Protein AF-A0A259S4S2-F1 (afdb_monomer)

Mean predicted aligned error: 5.63 Å

pLDDT: mean 93.11, std 8.07, range [45.88, 98.81]

Foldseek 3Di:
DDQDPQNVVVQVVCVVVVDQAEDEDPDPVSLVVCVVVPHHYDHLLVVQAQAEAEAQPLDAPCAEPSSQARHAEYEYQSFHPRVHPADLPPWDFDDDPNDGPQQWTRRPNGYTYGQSRGNRCVRVHPHDDVLVVVLVVQLVVLVVVCVVVDPDDPDDDDRDPVSNVVSVVVSCVVVVHDDDDDDPVNVVVPVDPDDPVPPPDPD

Sequence (203 aa):
VGYGPVGEGVSAHLRALGARVGVAETDPVRALRAAHDGYETGHLRALAPGALVISATGAPHTVDAETLRVARVVAVAGGVPSEVDVDVAGLLPLELAGAALPHLERAGEGALLVARGGCVNLAAAEGNPIEIMDLSFAVQLSAVAQLLGTPLPAGVHRFPEEADDAVARAALAARGEALEVRSDAQLRAQHDWRSPRYREGAA

Solvent-accessible surface area (backbone atoms only — not comparable to full-atom values): 11717 Å² total; per-residue (Å²): 56,33,55,48,78,62,20,48,52,53,49,53,51,42,41,74,74,70,47,88,54,68,43,25,55,87,53,68,67,41,37,51,48,43,42,73,77,69,33,50,66,51,60,53,86,77,63,26,61,69,23,79,42,47,38,25,64,52,42,58,59,67,40,40,60,69,49,38,52,42,16,46,31,38,38,20,67,40,53,37,79,53,29,40,58,66,82,56,86,81,56,53,57,39,70,57,98,89,40,74,36,88,40,35,27,56,51,77,94,33,13,37,27,29,30,76,42,32,27,33,49,62,61,66,49,87,48,76,58,65,83,62,46,54,55,54,50,46,52,51,51,52,50,52,52,45,61,74,74,44,94,70,76,93,76,90,76,82,79,56,66,70,60,51,52,50,48,53,52,51,54,34,52,77,71,74,50,82,80,88,75,82,48,73,68,55,58,67,59,69,76,55,90,68,61,78,89,70,63,82,81,88,122

Structure (mmCIF, N/CA/C/O backbone):
data_AF-A0A259S4S2-F1
#
_entry.id   AF-A0A259S4S2-F1
#
loop_
_atom_site.group_PDB
_atom_site.id
_atom_site.type_symbol
_atom_site.label_atom_id
_atom_site.label_alt_id
_atom_site.label_comp_id
_atom_site.label_asym_id
_atom_site.label_entity_id
_atom_site.label_seq_id
_atom_site.pdbx_PDB_ins_code
_atom_site.Cartn_x
_atom_site.Cartn_y
_atom_site.Cartn_z
_atom_site.occupancy
_atom_site.B_iso_or_equiv
_atom_site.auth_seq_id
_atom_site.auth_comp_id
_atom_site.auth_asym_id
_atom_site.auth_atom_id
_atom_site.pdbx_PDB_model_num
ATOM 1 N N . VAL A 1 1 ? 2.823 -6.105 -6.178 1.00 98.38 1 VAL A N 1
ATOM 2 C CA . VAL A 1 1 ? 3.255 -7.201 -5.278 1.00 98.38 1 VAL A CA 1
ATOM 3 C C . VAL A 1 1 ? 2.861 -6.810 -3.874 1.00 98.38 1 VAL A C 1
ATOM 5 O O . VAL A 1 1 ? 3.207 -5.709 -3.469 1.00 98.38 1 VAL A O 1
ATOM 8 N N . GLY A 1 2 ? 2.103 -7.654 -3.181 1.00 98.31 2 GLY A N 1
ATOM 9 C CA . GLY A 1 2 ? 1.440 -7.306 -1.926 1.00 98.31 2 GLY A CA 1
ATOM 10 C C . GLY A 1 2 ? 0.066 -6.666 -2.148 1.00 98.31 2 GLY A C 1
ATOM 11 O O . GLY A 1 2 ? -0.120 -5.863 -3.063 1.00 98.31 2 GLY A O 1
ATOM 12 N N . TYR A 1 3 ? -0.892 -7.044 -1.301 1.00 98.62 3 TYR A N 1
ATOM 13 C CA . TYR A 1 3 ? -2.285 -6.582 -1.338 1.00 98.62 3 TYR A CA 1
ATOM 14 C C . TYR A 1 3 ? -2.790 -6.231 0.071 1.00 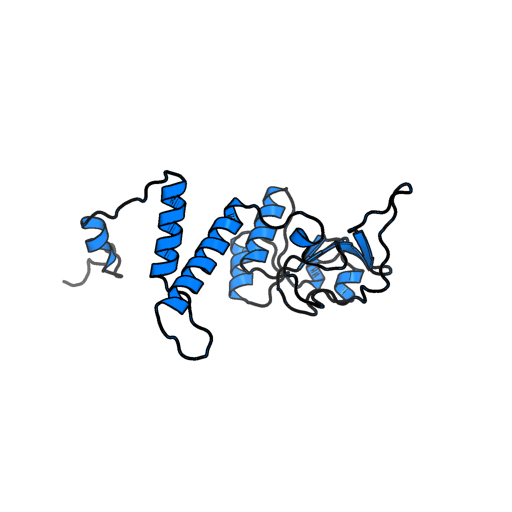98.62 3 TYR A C 1
ATOM 16 O O . TYR A 1 3 ? -3.871 -6.623 0.498 1.00 98.62 3 TYR A O 1
ATOM 24 N N . GLY A 1 4 ? -1.938 -5.539 0.836 1.00 97.94 4 GLY A N 1
ATOM 25 C CA . GLY A 1 4 ? -2.358 -4.788 2.023 1.00 97.94 4 GLY A CA 1
ATOM 26 C C . GLY A 1 4 ? -2.895 -3.398 1.644 1.00 97.94 4 GLY A C 1
ATOM 27 O O . GLY A 1 4 ? -3.043 -3.119 0.455 1.00 97.94 4 GLY A O 1
ATOM 28 N N . PRO A 1 5 ? -3.098 -2.480 2.608 1.00 96.88 5 PRO A N 1
ATOM 29 C CA . PRO A 1 5 ? -3.705 -1.167 2.346 1.00 96.88 5 PRO A CA 1
ATOM 30 C C . PRO A 1 5 ? -3.039 -0.360 1.216 1.00 96.88 5 PRO A C 1
ATOM 32 O O . PRO A 1 5 ? -3.728 0.225 0.383 1.00 96.88 5 PRO A O 1
ATOM 35 N N . VAL A 1 6 ? -1.700 -0.380 1.132 1.00 97.56 6 VAL A N 1
ATOM 36 C CA . VAL A 1 6 ? -0.954 0.270 0.035 1.00 97.56 6 VAL A CA 1
ATOM 37 C C . VAL A 1 6 ? -1.234 -0.418 -1.305 1.00 97.56 6 VAL A C 1
ATOM 39 O O . VAL A 1 6 ? -1.552 0.245 -2.288 1.00 97.56 6 VAL A O 1
ATOM 42 N N . GLY A 1 7 ? -1.155 -1.751 -1.347 1.00 98.25 7 GLY A N 1
ATOM 43 C CA . GLY A 1 7 ? -1.410 -2.540 -2.555 1.00 98.25 7 GLY A CA 1
ATOM 44 C C . GLY A 1 7 ? -2.850 -2.421 -3.064 1.00 98.25 7 GLY A C 1
ATOM 45 O O . GLY A 1 7 ? -3.056 -2.342 -4.274 1.00 98.25 7 GLY A O 1
ATOM 46 N N . GLU A 1 8 ? -3.830 -2.340 -2.161 1.00 98.38 8 GLU A N 1
ATOM 47 C CA . GLU A 1 8 ? -5.239 -2.070 -2.478 1.00 98.38 8 GLU A CA 1
ATOM 48 C C . GLU A 1 8 ? -5.393 -0.713 -3.180 1.00 98.38 8 GLU A C 1
ATOM 50 O O . GLU A 1 8 ? -5.964 -0.641 -4.271 1.00 98.38 8 GLU A O 1
ATOM 55 N N . GLY A 1 9 ? -4.815 0.349 -2.605 1.00 97.62 9 GLY A N 1
ATOM 56 C CA . GLY A 1 9 ? -4.851 1.695 -3.181 1.00 97.62 9 GLY A CA 1
ATOM 57 C C . GLY A 1 9 ? -4.161 1.779 -4.545 1.00 97.62 9 GLY A C 1
ATOM 58 O O . GLY A 1 9 ? -4.741 2.296 -5.502 1.00 97.62 9 GLY A O 1
ATOM 59 N N . VAL A 1 10 ? -2.958 1.207 -4.666 1.00 97.88 10 VAL A N 1
ATOM 60 C CA . VAL A 1 10 ? -2.207 1.147 -5.932 1.00 97.88 10 VAL A CA 1
ATOM 61 C C . VAL A 1 10 ? -3.007 0.408 -7.008 1.00 97.88 10 VAL A C 1
ATOM 63 O O . VAL A 1 10 ? -3.151 0.907 -8.124 1.00 97.88 10 VAL A O 1
ATOM 66 N N . SER A 1 11 ? -3.566 -0.757 -6.679 1.00 98.31 11 SER A N 1
ATOM 67 C CA . SER A 1 11 ? -4.322 -1.580 -7.632 1.00 98.31 11 SER A CA 1
ATOM 68 C C . SER A 1 11 ? -5.587 -0.872 -8.114 1.00 98.31 11 SER A C 1
ATOM 70 O O . SER A 1 11 ? -5.854 -0.829 -9.318 1.00 98.31 11 SER A O 1
ATOM 72 N N . ALA A 1 12 ? -6.334 -0.258 -7.192 1.00 98.31 12 ALA A N 1
ATOM 73 C CA . ALA A 1 12 ? -7.538 0.497 -7.519 1.00 98.31 12 ALA A CA 1
ATOM 74 C C . ALA A 1 12 ? -7.228 1.700 -8.420 1.00 98.31 12 ALA A C 1
ATOM 76 O O . ALA A 1 12 ? -7.927 1.918 -9.412 1.00 98.31 12 ALA A O 1
ATOM 77 N N . HIS A 1 13 ? -6.156 2.439 -8.120 1.00 97.19 13 HIS A N 1
ATOM 78 C CA . HIS A 1 13 ? -5.740 3.593 -8.909 1.00 97.19 13 HIS A CA 1
ATOM 79 C C . HIS A 1 13 ? -5.315 3.198 -10.330 1.00 97.19 13 HIS A C 1
ATOM 81 O O . HIS A 1 13 ? -5.801 3.771 -11.303 1.00 97.19 13 HIS A O 1
ATOM 87 N N . LEU A 1 14 ? -4.477 2.167 -10.481 1.00 97.75 14 LEU A N 1
ATOM 88 C CA . LEU A 1 14 ? -4.049 1.685 -11.800 1.00 97.75 14 LEU A CA 1
ATOM 89 C C . LEU A 1 14 ? -5.227 1.179 -12.635 1.00 97.75 14 LEU A C 1
ATOM 91 O O . LEU A 1 14 ? -5.304 1.471 -13.829 1.00 97.75 14 LEU A O 1
ATOM 95 N N . ARG A 1 15 ? -6.173 0.463 -12.016 1.00 98.06 15 ARG A N 1
ATOM 96 C CA . ARG A 1 15 ? -7.397 0.030 -12.699 1.00 98.06 15 ARG A CA 1
ATOM 97 C C . ARG A 1 15 ? -8.234 1.221 -13.164 1.00 98.06 15 ARG A C 1
ATOM 99 O O . ARG A 1 15 ? -8.743 1.189 -14.281 1.00 98.06 15 ARG A O 1
ATOM 106 N N . ALA A 1 16 ? -8.350 2.275 -12.354 1.00 98.19 16 ALA A N 1
ATOM 107 C CA . ALA A 1 16 ? -9.053 3.501 -12.736 1.00 98.19 16 ALA A CA 1
ATOM 108 C C . ALA A 1 16 ? -8.392 4.218 -13.930 1.00 98.19 16 ALA A C 1
ATOM 110 O O . ALA A 1 16 ? -9.090 4.824 -14.739 1.00 98.19 16 ALA A O 1
ATOM 111 N N . LEU A 1 17 ? -7.071 4.084 -14.091 1.00 97.69 17 LEU A N 1
ATOM 112 C CA . LEU A 1 17 ? -6.323 4.556 -15.264 1.00 97.69 17 LEU A CA 1
ATOM 113 C C . LEU A 1 17 ? -6.418 3.614 -16.484 1.00 97.69 17 LEU A C 1
ATOM 115 O O . LEU A 1 17 ? -5.779 3.862 -17.505 1.00 97.69 17 LEU A O 1
ATOM 119 N N . GLY A 1 18 ? -7.201 2.534 -16.402 1.00 97.44 18 GLY A N 1
ATOM 120 C CA . GLY A 1 18 ? -7.419 1.583 -17.496 1.00 97.44 18 GLY A CA 1
ATOM 121 C C . GLY A 1 18 ? -6.381 0.462 -17.593 1.00 97.44 18 GLY A C 1
ATOM 122 O O . GLY A 1 18 ? -6.373 -0.282 -18.576 1.00 97.44 18 GLY A O 1
ATOM 123 N N . ALA A 1 19 ? -5.507 0.305 -16.596 1.00 97.44 19 ALA A N 1
ATOM 124 C CA . ALA A 1 19 ? -4.563 -0.804 -16.571 1.00 97.44 19 ALA A CA 1
ATOM 125 C C . ALA A 1 19 ? -5.269 -2.138 -16.277 1.00 97.44 19 ALA A C 1
ATOM 127 O O . ALA A 1 19 ? -6.204 -2.216 -15.477 1.00 97.44 19 ALA A O 1
ATOM 128 N N . ARG A 1 20 ? -4.758 -3.222 -16.872 1.00 98.00 20 ARG A N 1
ATOM 129 C CA . ARG A 1 20 ? -5.032 -4.583 -16.393 1.00 98.00 20 ARG A CA 1
ATOM 130 C C . ARG A 1 20 ? -4.099 -4.862 -15.222 1.00 98.00 20 ARG A C 1
ATOM 132 O O . ARG A 1 20 ? -2.885 -4.761 -15.383 1.00 98.00 20 ARG A O 1
ATOM 139 N N . VAL A 1 21 ? -4.664 -5.178 -14.062 1.00 98.56 21 VAL A N 1
ATOM 140 C CA . VAL A 1 21 ? -3.911 -5.309 -12.811 1.00 98.56 21 VAL A CA 1
ATOM 141 C C . VAL A 1 21 ? -3.867 -6.769 -12.373 1.00 98.56 21 VAL A C 1
ATOM 143 O O . VAL A 1 21 ? -4.909 -7.412 -12.229 1.00 98.56 21 VAL A O 1
ATOM 146 N N . GLY A 1 22 ? -2.647 -7.259 -12.149 1.00 98.62 22 GLY A N 1
ATOM 147 C CA . GLY A 1 22 ? -2.375 -8.544 -11.518 1.00 98.62 22 GLY A CA 1
ATOM 148 C C . GLY A 1 22 ? -1.797 -8.368 -10.112 1.00 98.62 22 GLY A C 1
ATOM 149 O O . GLY A 1 22 ? -1.056 -7.419 -9.847 1.00 98.62 22 GLY A O 1
ATOM 150 N N . VAL A 1 23 ? -2.121 -9.291 -9.210 1.00 98.81 23 VAL A N 1
ATOM 151 C CA . VAL A 1 23 ? -1.714 -9.273 -7.803 1.00 98.81 23 VAL A CA 1
ATOM 152 C C . VAL A 1 23 ? -0.967 -10.559 -7.455 1.00 98.81 23 VAL A C 1
ATOM 154 O O . VAL A 1 23 ? -1.486 -11.665 -7.585 1.00 98.81 23 VAL A O 1
ATOM 157 N N . ALA A 1 24 ? 0.256 -10.395 -6.954 1.00 98.62 24 ALA A N 1
ATOM 158 C CA . ALA A 1 24 ? 1.009 -11.453 -6.294 1.00 98.62 24 ALA A CA 1
ATOM 159 C C . ALA A 1 24 ? 0.977 -11.217 -4.782 1.00 98.62 24 ALA A C 1
ATOM 161 O O . ALA A 1 24 ? 1.424 -10.157 -4.335 1.00 98.62 24 ALA A O 1
ATOM 162 N N . GLU A 1 25 ? 0.457 -12.187 -4.026 1.00 98.50 25 GLU A N 1
ATOM 163 C CA . GLU A 1 25 ? 0.388 -12.151 -2.563 1.00 98.50 25 GLU A CA 1
ATOM 164 C C . GLU A 1 25 ? 0.802 -13.488 -1.934 1.00 98.50 25 GLU A C 1
ATOM 166 O O . GLU A 1 25 ? 0.573 -14.553 -2.509 1.00 98.50 25 GLU A O 1
ATOM 171 N N . THR A 1 26 ? 1.391 -13.419 -0.744 1.00 97.31 26 THR A N 1
ATOM 172 C CA . THR A 1 26 ? 1.738 -14.550 0.120 1.00 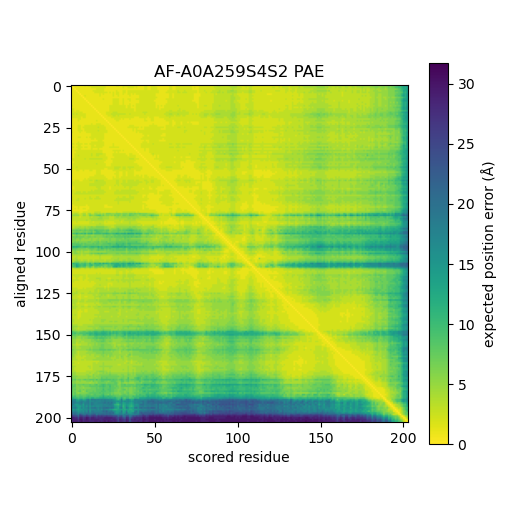97.31 26 THR A CA 1
ATOM 173 C C . THR A 1 26 ? 0.646 -14.843 1.148 1.00 97.31 26 THR A C 1
ATOM 175 O O . THR A 1 26 ? 0.457 -16.006 1.502 1.00 97.31 26 THR A O 1
ATOM 178 N N . ASP A 1 27 ? -0.097 -13.828 1.606 1.00 98.19 27 ASP A N 1
ATOM 179 C CA . ASP A 1 27 ? -1.236 -14.017 2.506 1.00 98.19 27 ASP A CA 1
ATOM 180 C C . ASP A 1 27 ? -2.464 -14.536 1.725 1.00 98.19 27 ASP A C 1
ATOM 182 O O . ASP A 1 27 ? -2.936 -13.872 0.792 1.00 98.19 27 ASP A O 1
ATOM 186 N N . PRO A 1 28 ? -3.024 -15.706 2.091 1.00 98.19 28 PRO A N 1
ATOM 187 C CA . PRO A 1 28 ? -4.120 -16.315 1.342 1.0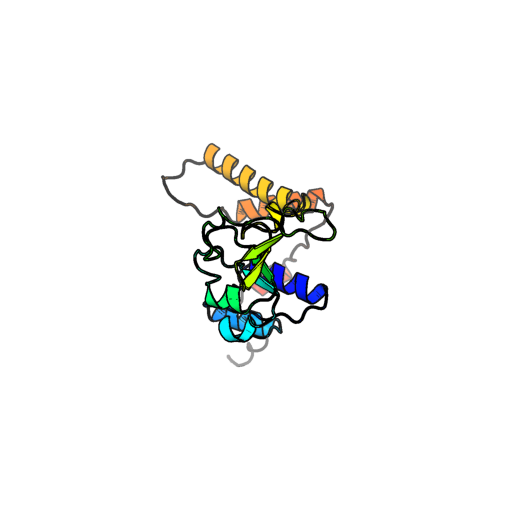0 98.19 28 PRO A CA 1
ATOM 188 C C . PRO A 1 28 ? -5.437 -15.534 1.443 1.00 98.19 28 PRO A C 1
ATOM 190 O O . PRO A 1 28 ? -6.226 -15.558 0.500 1.00 98.19 28 PRO A O 1
ATOM 193 N N . VAL A 1 29 ? -5.691 -14.827 2.548 1.00 98.50 29 VAL A N 1
ATOM 194 C CA . VAL A 1 29 ? -6.908 -14.021 2.728 1.00 98.50 29 VAL A CA 1
ATOM 195 C C . VAL A 1 29 ? -6.843 -12.789 1.835 1.00 98.50 29 VAL A C 1
ATOM 197 O O . VAL A 1 29 ? -7.813 -12.470 1.147 1.00 98.50 29 VAL A O 1
ATOM 200 N N . ARG A 1 30 ? -5.689 -12.120 1.789 1.00 98.56 30 ARG A N 1
ATOM 201 C CA . ARG A 1 30 ? -5.477 -10.953 0.923 1.00 98.56 30 ARG A CA 1
ATOM 202 C C . ARG A 1 30 ? -5.444 -11.334 -0.552 1.00 98.56 30 ARG A C 1
ATOM 204 O O . ARG A 1 30 ? -6.053 -10.635 -1.356 1.00 98.56 30 ARG A O 1
ATOM 211 N N . ALA A 1 31 ? -4.828 -12.463 -0.906 1.00 98.56 31 ALA A N 1
ATOM 212 C CA . ALA A 1 31 ? -4.894 -13.008 -2.261 1.00 98.56 31 ALA A CA 1
ATOM 213 C C . ALA A 1 31 ? -6.344 -13.293 -2.681 1.00 98.56 31 ALA A C 1
ATOM 215 O O . ALA A 1 31 ? -6.778 -12.858 -3.746 1.00 98.56 31 ALA A O 1
ATOM 216 N N . LEU A 1 32 ? -7.124 -13.965 -1.827 1.00 98.50 32 LEU A N 1
ATOM 217 C CA . LEU A 1 32 ? -8.532 -14.237 -2.107 1.00 98.50 32 LEU A CA 1
ATOM 218 C C . LEU A 1 32 ? -9.335 -12.941 -2.258 1.00 98.50 32 LEU A C 1
ATOM 220 O O . LEU A 1 32 ? -10.157 -12.840 -3.168 1.00 98.50 32 LEU A O 1
ATOM 224 N N . ARG A 1 33 ? -9.085 -11.942 -1.407 1.00 98.62 33 ARG A N 1
ATOM 225 C CA . ARG A 1 33 ? -9.720 -10.624 -1.505 1.00 98.62 33 ARG A CA 1
ATOM 226 C C . ARG A 1 33 ? -9.386 -9.929 -2.825 1.00 98.62 33 ARG A C 1
ATOM 228 O O . ARG A 1 33 ? -10.301 -9.457 -3.485 1.00 98.62 33 ARG A O 1
ATOM 235 N N . ALA A 1 34 ? -8.127 -9.953 -3.263 1.00 98.75 34 ALA A N 1
ATOM 236 C CA . ALA A 1 34 ? -7.727 -9.399 -4.557 1.00 98.75 34 ALA A CA 1
ATOM 237 C C . ALA A 1 34 ? -8.476 -10.050 -5.731 1.00 98.75 34 ALA A C 1
ATOM 239 O O . ALA A 1 34 ? -8.941 -9.355 -6.635 1.00 98.75 34 ALA A O 1
ATOM 240 N N . ALA A 1 35 ? -8.646 -11.375 -5.700 1.00 98.50 35 ALA A N 1
ATOM 241 C CA . ALA A 1 35 ? -9.434 -12.083 -6.707 1.00 98.50 35 ALA A CA 1
ATOM 242 C C . ALA A 1 35 ? -10.912 -11.646 -6.691 1.00 98.50 35 ALA A C 1
ATOM 244 O O . ALA A 1 35 ? -11.500 -11.436 -7.751 1.00 98.50 35 ALA A O 1
ATOM 245 N N . HIS A 1 36 ? -11.503 -11.452 -5.506 1.00 98.31 36 HIS A N 1
ATOM 246 C CA . HIS A 1 36 ? -12.881 -10.959 -5.367 1.00 98.31 36 HIS A CA 1
ATOM 247 C C . HIS A 1 36 ? -13.045 -9.504 -5.819 1.00 98.31 36 HIS A C 1
ATOM 249 O O . HIS A 1 36 ? -14.081 -9.156 -6.381 1.00 98.31 36 HIS A O 1
ATOM 255 N N . ASP A 1 37 ? -12.014 -8.678 -5.647 1.00 98.31 37 ASP A N 1
ATOM 256 C CA . ASP A 1 37 ? -11.981 -7.308 -6.165 1.00 98.31 37 ASP A CA 1
ATOM 257 C C . ASP A 1 37 ? -11.808 -7.264 -7.701 1.00 98.31 37 ASP A C 1
ATOM 259 O O . ASP A 1 37 ? -11.932 -6.196 -8.315 1.00 98.31 37 ASP A O 1
ATOM 263 N N . GLY A 1 38 ? -11.586 -8.424 -8.337 1.00 97.94 38 GLY A N 1
ATOM 264 C CA . GLY A 1 38 ? -11.572 -8.623 -9.787 1.00 97.94 38 GLY A CA 1
ATOM 265 C C . GLY A 1 38 ? -10.183 -8.598 -10.427 1.00 97.94 38 GLY A C 1
ATOM 266 O O . GLY A 1 38 ? -10.084 -8.363 -11.632 1.00 97.94 38 GLY A O 1
ATOM 267 N N . TYR A 1 39 ? -9.117 -8.793 -9.650 1.00 98.56 39 TYR A N 1
ATOM 268 C CA . TYR A 1 39 ? -7.743 -8.814 -10.156 1.00 98.56 39 TYR A CA 1
ATOM 269 C C . TYR A 1 39 ? -7.280 -10.227 -10.520 1.00 98.56 39 TYR A C 1
ATOM 271 O O . TYR A 1 39 ? -7.683 -11.211 -9.902 1.00 98.56 39 TYR A O 1
ATOM 279 N N . GLU A 1 40 ? -6.384 -10.332 -11.504 1.00 98.06 40 GLU A N 1
ATOM 280 C CA . GLU A 1 40 ? -5.701 -11.595 -11.792 1.00 98.06 40 GLU A CA 1
ATOM 281 C C . GLU A 1 40 ? -4.716 -11.905 -10.660 1.00 98.06 40 GLU A C 1
ATOM 283 O O . GLU A 1 40 ? -3.762 -11.162 -10.440 1.00 98.06 40 GLU A O 1
ATOM 288 N N . THR A 1 41 ? -4.924 -12.996 -9.928 1.00 98.50 41 THR A N 1
ATOM 289 C CA . THR A 1 41 ? -4.024 -13.395 -8.839 1.00 98.50 41 THR A CA 1
ATOM 290 C C . THR A 1 41 ? -3.080 -14.500 -9.279 1.00 98.50 41 THR A C 1
ATOM 292 O O . THR A 1 41 ? -3.520 -15.492 -9.862 1.00 98.50 41 THR A O 1
ATOM 295 N N . GLY A 1 42 ? -1.798 -14.391 -8.945 1.00 97.75 42 GLY A N 1
ATOM 296 C CA . GLY A 1 42 ? -0.827 -15.415 -9.311 1.00 97.75 42 GLY A CA 1
ATOM 297 C C . GLY A 1 42 ? 0.565 -15.168 -8.752 1.00 97.75 42 GLY A C 1
ATOM 298 O O . GLY A 1 42 ? 0.831 -14.185 -8.065 1.00 97.75 42 GLY A O 1
ATOM 299 N N . HIS A 1 43 ? 1.485 -16.082 -9.050 1.00 97.88 43 HIS A N 1
ATOM 300 C CA . HIS A 1 43 ? 2.881 -15.896 -8.674 1.00 97.88 43 HIS A CA 1
ATOM 301 C C . HIS A 1 43 ? 3.517 -14.747 -9.461 1.00 97.88 43 HIS A C 1
ATOM 303 O O . HIS A 1 43 ? 3.318 -14.639 -10.671 1.00 97.88 43 HIS A O 1
ATOM 309 N N . LEU A 1 44 ? 4.374 -13.964 -8.797 1.00 97.75 44 LEU A N 1
ATOM 310 C CA . LEU A 1 44 ? 5.068 -12.831 -9.415 1.00 97.75 44 LEU A CA 1
ATOM 311 C C . LEU A 1 44 ? 5.800 -13.217 -10.709 1.00 97.75 44 LEU A C 1
ATOM 313 O O . LEU A 1 44 ? 5.630 -12.540 -11.713 1.00 97.75 44 LEU A O 1
ATOM 317 N N . ARG A 1 45 ? 6.504 -14.356 -10.734 1.00 96.06 45 ARG A N 1
ATOM 318 C CA . ARG A 1 45 ? 7.195 -14.876 -11.934 1.00 96.06 45 ARG A CA 1
ATOM 319 C C . ARG A 1 45 ? 6.308 -15.010 -13.181 1.00 96.06 45 ARG A C 1
ATOM 321 O O . ARG A 1 45 ? 6.802 -14.898 -14.294 1.00 96.06 45 ARG A O 1
ATOM 328 N N . ALA A 1 46 ? 5.014 -15.278 -12.997 1.00 97.62 46 ALA A N 1
ATOM 329 C CA . ALA A 1 46 ? 4.062 -15.424 -14.095 1.00 97.62 46 ALA A CA 1
ATOM 330 C C . ALA A 1 46 ? 3.490 -14.069 -14.538 1.00 97.62 46 ALA A C 1
ATOM 332 O O . ALA A 1 46 ? 3.221 -13.878 -15.718 1.00 97.62 46 ALA A O 1
ATOM 333 N N . LEU A 1 47 ? 3.336 -13.132 -13.598 1.00 98.06 47 LEU A N 1
ATOM 334 C CA . LEU A 1 47 ? 2.738 -11.815 -13.831 1.00 98.06 47 LEU A CA 1
ATOM 335 C C . LEU A 1 47 ? 3.756 -10.748 -14.270 1.00 98.06 47 LEU A C 1
ATOM 337 O O . LEU A 1 47 ? 3.385 -9.769 -14.908 1.00 9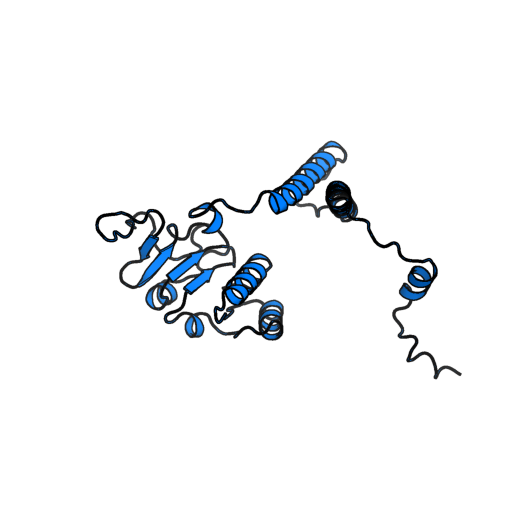8.06 47 LEU A O 1
ATOM 341 N N . ALA A 1 48 ? 5.030 -10.904 -13.905 1.00 98.00 48 ALA A N 1
ATOM 342 C CA . ALA A 1 48 ? 6.085 -9.918 -14.126 1.00 98.00 48 ALA A CA 1
ATOM 343 C C . ALA A 1 48 ? 6.530 -9.711 -15.590 1.00 98.00 48 ALA A C 1
ATOM 345 O O . ALA A 1 48 ? 6.884 -8.574 -15.914 1.00 98.00 48 ALA A O 1
ATOM 346 N N . PRO A 1 49 ? 6.564 -10.727 -16.480 1.00 97.94 49 PRO A N 1
ATOM 347 C CA . PRO A 1 49 ? 7.104 -10.557 -17.828 1.00 97.94 49 PRO A CA 1
ATOM 348 C C . PRO A 1 49 ? 6.443 -9.413 -18.611 1.00 97.94 49 PRO A C 1
ATOM 350 O O . PRO A 1 49 ? 5.245 -9.426 -18.880 1.00 97.94 49 PRO A O 1
ATOM 353 N N . GLY A 1 50 ? 7.236 -8.405 -18.984 1.00 97.00 50 GLY A N 1
ATOM 354 C CA . GLY A 1 50 ? 6.784 -7.221 -19.720 1.00 97.00 50 GLY A CA 1
ATOM 355 C C . GLY A 1 50 ? 5.921 -6.235 -18.920 1.00 97.00 50 GLY A C 1
ATOM 356 O O . GLY A 1 50 ? 5.481 -5.233 -19.485 1.00 97.00 50 GLY A O 1
ATOM 357 N N . ALA A 1 51 ? 5.690 -6.475 -17.629 1.00 98.06 51 ALA A N 1
ATOM 358 C CA . ALA A 1 51 ? 4.795 -5.672 -16.803 1.00 98.06 51 ALA A CA 1
ATOM 359 C C . ALA A 1 51 ? 5.473 -4.435 -16.187 1.00 98.06 51 ALA A C 1
ATOM 361 O O . ALA A 1 51 ? 6.700 -4.352 -16.069 1.00 98.06 51 ALA A O 1
ATOM 362 N N . LEU A 1 52 ? 4.639 -3.488 -15.747 1.00 98.38 52 LEU A N 1
ATOM 363 C CA . LEU A 1 52 ? 4.982 -2.544 -14.685 1.00 98.38 52 LEU A CA 1
ATOM 364 C C . LEU A 1 52 ? 4.799 -3.270 -13.349 1.00 98.38 52 LEU A C 1
ATOM 366 O O . LEU A 1 52 ? 3.673 -3.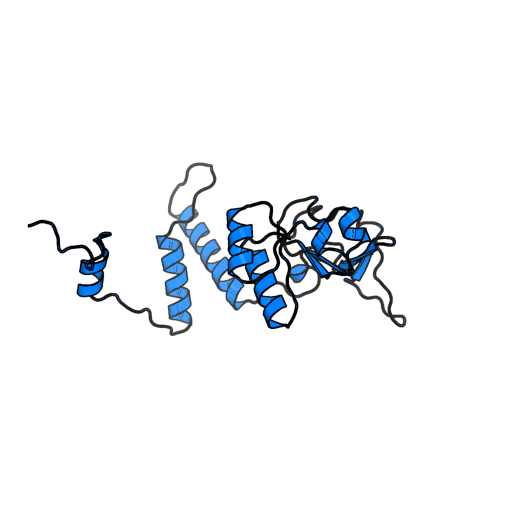559 -12.944 1.00 98.38 52 LEU A O 1
ATOM 370 N N . VAL A 1 53 ? 5.900 -3.572 -12.673 1.00 98.56 53 VAL A N 1
ATOM 371 C CA . VAL A 1 53 ? 5.890 -4.211 -11.358 1.00 98.56 53 VAL A CA 1
ATOM 372 C C . VAL A 1 53 ? 6.007 -3.130 -10.290 1.00 98.56 53 VAL A C 1
ATOM 374 O O . VAL A 1 53 ? 6.984 -2.389 -10.250 1.00 98.56 53 VAL A O 1
ATOM 377 N N . ILE A 1 54 ? 5.011 -3.053 -9.408 1.00 98.56 54 ILE A N 1
ATOM 378 C CA . ILE A 1 54 ? 5.040 -2.163 -8.243 1.00 98.56 54 ILE A CA 1
ATOM 379 C C . ILE A 1 54 ? 5.082 -3.013 -6.978 1.00 98.56 54 ILE A C 1
ATOM 381 O O . ILE A 1 54 ? 4.164 -3.805 -6.731 1.00 98.56 54 ILE A O 1
ATOM 385 N N . SER A 1 55 ? 6.143 -2.874 -6.185 1.00 98.44 55 SER A N 1
ATOM 386 C CA . SER A 1 55 ? 6.214 -3.484 -4.856 1.00 98.44 55 SER A CA 1
ATOM 387 C C . SER A 1 55 ? 5.446 -2.643 -3.845 1.00 98.44 55 SER A C 1
ATOM 389 O O . SER A 1 55 ? 5.648 -1.439 -3.769 1.00 98.44 55 SER A O 1
ATOM 391 N N . ALA A 1 56 ? 4.558 -3.263 -3.079 1.00 98.25 56 ALA A N 1
ATOM 392 C CA . ALA A 1 56 ? 3.756 -2.631 -2.034 1.00 98.25 56 ALA A CA 1
ATOM 393 C C . ALA A 1 56 ? 3.744 -3.501 -0.763 1.00 98.25 56 ALA A C 1
ATOM 395 O O . ALA A 1 56 ? 2.755 -3.534 -0.029 1.00 98.25 56 ALA A O 1
ATOM 396 N N . THR A 1 57 ? 4.817 -4.264 -0.543 1.00 97.38 5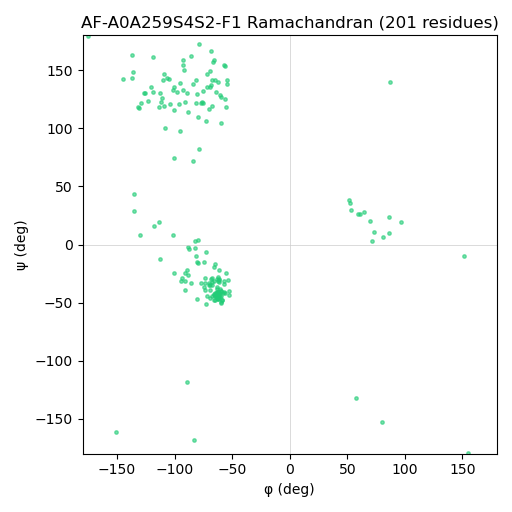7 THR A N 1
ATOM 397 C CA . THR A 1 57 ? 4.954 -5.196 0.584 1.00 97.38 57 THR A CA 1
ATOM 398 C C . THR A 1 57 ? 5.600 -4.532 1.792 1.00 97.38 57 THR A C 1
ATOM 400 O O . THR A 1 57 ? 5.288 -4.915 2.917 1.00 97.38 57 THR A O 1
ATOM 403 N N . GLY A 1 58 ? 6.500 -3.563 1.570 1.00 95.62 58 GLY A N 1
ATOM 404 C CA . GLY A 1 58 ? 7.349 -3.025 2.632 1.00 95.62 58 GLY A CA 1
ATOM 405 C C . GLY A 1 58 ? 8.308 -4.080 3.193 1.00 95.62 58 GLY A C 1
ATOM 406 O O . GLY A 1 58 ? 8.667 -4.021 4.366 1.00 95.62 58 GLY A O 1
ATOM 407 N N . ALA A 1 59 ? 8.689 -5.068 2.378 1.00 96.12 59 ALA A N 1
ATOM 408 C CA . ALA A 1 59 ? 9.604 -6.137 2.759 1.00 96.12 59 ALA A CA 1
ATOM 409 C C . ALA A 1 59 ? 10.854 -6.138 1.858 1.00 96.12 59 ALA A C 1
ATOM 411 O O . ALA A 1 59 ? 10.711 -6.051 0.634 1.00 96.12 59 ALA A O 1
ATOM 412 N N . PRO A 1 60 ? 12.068 -6.283 2.422 1.00 95.75 60 PRO A N 1
ATOM 413 C CA . PRO A 1 60 ? 13.276 -6.493 1.630 1.00 95.75 60 PRO A CA 1
ATOM 414 C C . PRO A 1 60 ? 13.150 -7.713 0.711 1.00 95.75 60 PRO A C 1
ATOM 416 O O . PRO A 1 60 ? 12.424 -8.656 1.029 1.00 95.75 60 PRO A O 1
ATOM 419 N N . HIS A 1 61 ? 13.885 -7.714 -0.398 1.00 95.50 61 HIS A N 1
ATOM 420 C CA . HIS A 1 61 ? 13.975 -8.825 -1.348 1.00 95.50 61 HIS A CA 1
ATOM 421 C C . HIS A 1 61 ? 12.636 -9.196 -2.006 1.00 95.50 61 HIS A C 1
ATOM 423 O O . HIS A 1 61 ? 12.417 -10.337 -2.407 1.00 95.50 61 HIS A O 1
ATOM 429 N N . THR A 1 62 ? 11.707 -8.238 -2.110 1.00 97.06 62 THR A N 1
ATOM 430 C CA . THR A 1 62 ? 10.408 -8.483 -2.757 1.00 97.06 62 THR A CA 1
ATOM 431 C C . THR A 1 62 ? 10.545 -8.571 -4.273 1.00 97.06 62 THR A C 1
ATOM 433 O O . THR A 1 62 ? 9.872 -9.384 -4.910 1.00 97.06 62 THR A O 1
ATOM 436 N N . VAL A 1 63 ? 11.390 -7.723 -4.863 1.00 96.88 63 VAL A N 1
ATOM 437 C CA . VAL A 1 63 ? 11.696 -7.748 -6.296 1.00 96.88 63 VAL A CA 1
ATOM 438 C C . VAL A 1 63 ? 13.112 -8.270 -6.481 1.00 96.88 63 VAL A C 1
ATOM 440 O O . VAL A 1 63 ? 14.083 -7.531 -6.327 1.00 96.88 63 VAL A O 1
ATOM 443 N N . ASP A 1 64 ? 13.206 -9.548 -6.826 1.00 95.50 64 ASP A N 1
ATOM 444 C CA . ASP A 1 64 ? 14.470 -10.235 -7.063 1.00 95.50 64 ASP A CA 1
ATOM 445 C C . ASP A 1 64 ? 15.075 -9.931 -8.450 1.00 95.50 64 ASP A C 1
ATOM 447 O O . ASP A 1 64 ? 14.465 -9.306 -9.329 1.00 95.50 64 ASP A O 1
ATOM 451 N N . ALA A 1 65 ? 16.303 -10.407 -8.666 1.00 93.50 65 ALA A N 1
ATOM 452 C CA . ALA A 1 65 ? 17.035 -10.228 -9.919 1.00 93.50 65 ALA A CA 1
ATOM 453 C C . ALA A 1 65 ? 16.343 -10.873 -11.139 1.00 93.50 65 ALA A C 1
ATOM 455 O O . ALA A 1 65 ? 16.480 -10.380 -12.263 1.00 93.50 65 ALA A O 1
ATOM 456 N N . GLU A 1 66 ? 15.598 -11.966 -10.946 1.00 93.75 66 GLU A N 1
ATOM 457 C CA . GLU A 1 66 ? 14.841 -12.611 -12.024 1.00 93.75 66 GLU A CA 1
ATOM 458 C C . GLU A 1 66 ? 13.673 -11.723 -12.465 1.00 93.75 66 GLU A C 1
ATOM 460 O O . GLU A 1 66 ? 13.512 -11.450 -13.658 1.00 93.75 66 GLU A O 1
ATOM 465 N N . THR A 1 67 ? 12.922 -11.183 -11.505 1.00 96.88 67 THR A N 1
ATOM 466 C CA . THR A 1 67 ? 11.845 -10.220 -11.749 1.00 96.88 67 THR A CA 1
ATOM 467 C C . THR A 1 67 ? 12.386 -8.970 -12.436 1.00 96.88 67 THR A C 1
ATOM 469 O O . THR A 1 67 ? 11.817 -8.532 -13.438 1.00 96.88 67 THR A O 1
ATOM 472 N N . LEU A 1 68 ? 13.523 -8.436 -11.972 1.00 95.94 68 LEU A N 1
ATOM 473 C CA . LEU A 1 68 ? 14.209 -7.311 -12.616 1.00 95.94 68 LEU A CA 1
ATOM 474 C C . LEU A 1 68 ? 14.570 -7.599 -14.076 1.00 95.94 68 LEU A C 1
ATOM 476 O O . LEU A 1 68 ? 14.551 -6.682 -14.888 1.00 95.94 68 LEU A O 1
ATOM 480 N N . ARG A 1 69 ? 14.902 -8.839 -14.445 1.00 95.50 69 ARG A N 1
ATOM 481 C CA . ARG A 1 69 ? 15.236 -9.187 -15.835 1.00 95.50 69 ARG A CA 1
ATOM 482 C C . ARG A 1 69 ? 14.029 -9.225 -16.765 1.00 95.50 69 ARG A C 1
ATOM 484 O O . ARG A 1 69 ? 14.194 -8.958 -17.953 1.00 95.50 69 ARG A O 1
ATOM 491 N N . VAL A 1 70 ? 12.860 -9.622 -16.266 1.00 96.38 70 VAL A N 1
ATOM 492 C CA . VAL A 1 70 ? 11.675 -9.872 -17.107 1.00 96.38 70 VAL A CA 1
ATOM 493 C C . VAL A 1 70 ? 10.670 -8.724 -17.087 1.00 96.38 70 VAL A C 1
ATOM 495 O O . VAL A 1 70 ? 9.911 -8.569 -18.045 1.00 96.38 70 VAL A O 1
ATOM 498 N N . ALA A 1 71 ? 10.656 -7.911 -16.029 1.00 98.06 71 ALA A N 1
ATOM 499 C CA . ALA A 1 71 ? 9.787 -6.748 -15.921 1.00 98.06 71 ALA A CA 1
ATOM 500 C C . ALA A 1 71 ? 10.198 -5.640 -16.899 1.00 98.06 71 ALA A C 1
ATOM 502 O O . ALA A 1 71 ? 11.372 -5.448 -17.220 1.00 98.06 71 ALA A O 1
ATOM 503 N N . ARG A 1 72 ? 9.219 -4.855 -17.359 1.00 97.62 72 ARG A N 1
ATOM 504 C CA . ARG A 1 72 ? 9.488 -3.685 -18.204 1.00 97.62 72 ARG A CA 1
ATOM 505 C C . ARG A 1 72 ? 9.914 -2.487 -17.362 1.00 97.62 72 ARG A C 1
ATOM 507 O O . ARG A 1 72 ? 10.895 -1.817 -17.693 1.00 97.62 72 ARG A O 1
ATOM 514 N N . VAL A 1 73 ? 9.169 -2.228 -16.291 1.00 98.12 73 VAL A N 1
ATOM 515 C CA . VAL A 1 73 ? 9.408 -1.144 -15.331 1.00 98.12 73 VAL A CA 1
ATOM 516 C C . VAL A 1 73 ? 9.206 -1.690 -13.922 1.00 98.12 73 VAL A C 1
ATOM 518 O O . VAL A 1 73 ? 8.308 -2.502 -13.705 1.00 98.12 73 VAL A O 1
ATOM 521 N N . VAL A 1 74 ? 10.017 -1.233 -12.975 1.00 98.12 74 VAL A N 1
ATOM 522 C CA . VAL A 1 74 ? 9.919 -1.558 -11.552 1.00 98.12 74 VAL A CA 1
ATOM 523 C C . VAL A 1 74 ? 9.856 -0.266 -10.746 1.00 98.12 74 VAL A C 1
ATOM 525 O O . VAL A 1 74 ? 10.679 0.629 -10.928 1.00 98.12 74 VAL A O 1
ATOM 528 N N . ALA A 1 75 ? 8.886 -0.183 -9.842 1.00 98.00 75 ALA A N 1
ATOM 529 C CA . ALA A 1 75 ? 8.759 0.890 -8.862 1.00 98.00 75 ALA A CA 1
ATOM 530 C C . ALA A 1 75 ? 8.386 0.320 -7.485 1.00 98.00 75 ALA A C 1
ATOM 532 O O . ALA A 1 75 ? 7.924 -0.818 -7.366 1.00 98.00 75 ALA A O 1
ATOM 533 N N . VAL A 1 76 ? 8.580 1.112 -6.434 1.00 98.06 76 VAL A N 1
ATOM 534 C CA . VAL A 1 76 ? 8.348 0.695 -5.046 1.00 98.06 76 VAL A CA 1
ATOM 535 C C . VAL A 1 76 ? 7.420 1.682 -4.359 1.00 98.06 76 VAL A C 1
ATOM 537 O O . VAL A 1 76 ? 7.657 2.877 -4.399 1.00 98.06 76 VAL A O 1
ATOM 540 N N . ALA A 1 77 ? 6.379 1.184 -3.708 1.00 97.50 77 ALA A N 1
ATOM 541 C CA . ALA A 1 77 ? 5.465 1.933 -2.852 1.00 97.50 77 ALA A CA 1
ATOM 542 C C . ALA A 1 77 ? 5.572 1.524 -1.368 1.00 97.50 77 ALA A C 1
ATOM 544 O O . ALA A 1 77 ? 5.015 2.212 -0.520 1.00 97.50 77 ALA A O 1
ATOM 545 N N . GLY A 1 78 ? 6.256 0.414 -1.045 1.00 90.25 78 GLY A N 1
ATOM 546 C CA . GLY A 1 78 ? 6.506 -0.021 0.337 1.00 90.25 78 GLY A CA 1
ATOM 547 C C . GLY A 1 78 ? 7.545 0.853 1.043 1.00 90.25 78 GLY A C 1
ATOM 548 O O . GLY A 1 78 ? 7.284 1.391 2.117 1.00 90.25 78 GLY A O 1
ATOM 549 N N . GLY A 1 79 ? 8.695 1.055 0.400 1.00 86.31 79 GLY A N 1
ATOM 550 C CA . GLY A 1 79 ? 9.678 2.067 0.781 1.00 86.31 79 GLY A CA 1
ATOM 551 C C . GLY A 1 79 ? 10.676 1.621 1.846 1.00 86.31 79 GLY A C 1
ATOM 552 O O . GLY A 1 79 ? 11.231 2.475 2.538 1.00 86.31 79 GLY A O 1
ATOM 553 N N . VAL A 1 80 ? 10.916 0.314 1.992 1.00 92.44 80 VAL A N 1
ATOM 554 C CA . VAL A 1 80 ? 11.946 -0.199 2.910 1.00 92.44 80 VAL A CA 1
ATOM 555 C C . VAL A 1 80 ? 13.291 -0.407 2.205 1.00 92.44 80 VAL A C 1
ATOM 557 O O . VAL A 1 80 ? 13.325 -0.636 0.992 1.00 92.44 80 VAL A O 1
ATOM 560 N N . PRO A 1 81 ? 14.420 -0.359 2.939 1.00 91.12 81 PRO A N 1
ATOM 561 C CA . PRO A 1 81 ? 15.721 -0.691 2.372 1.00 91.12 81 PRO A CA 1
ATOM 562 C C . PRO A 1 81 ? 15.724 -2.077 1.719 1.00 91.12 81 PRO A C 1
ATOM 564 O O . PRO A 1 81 ? 15.180 -3.032 2.274 1.00 91.12 81 PRO A O 1
ATOM 567 N N . SER A 1 82 ? 16.367 -2.179 0.555 1.00 92.88 82 SER A N 1
ATOM 568 C CA . SER A 1 82 ? 16.527 -3.429 -0.198 1.00 92.88 82 SER A CA 1
ATOM 569 C C . SER A 1 82 ? 15.219 -4.114 -0.607 1.00 92.88 82 SER A C 1
ATOM 571 O O . SER A 1 82 ? 15.205 -5.321 -0.800 1.00 92.88 82 SER A O 1
ATOM 573 N N . GLU A 1 83 ? 14.108 -3.386 -0.771 1.00 96.25 83 GLU A N 1
ATOM 574 C CA . GLU A 1 83 ? 12.868 -3.955 -1.336 1.00 96.25 83 GLU A CA 1
ATOM 575 C C . GLU A 1 83 ? 13.056 -4.461 -2.785 1.00 96.25 83 GLU A C 1
ATOM 577 O O . GLU A 1 83 ? 12.333 -5.354 -3.235 1.00 96.25 83 GLU A O 1
ATOM 582 N N . VAL A 1 84 ? 14.076 -3.940 -3.480 1.00 95.56 84 VAL A N 1
ATOM 583 C CA . VAL A 1 84 ? 14.553 -4.382 -4.797 1.00 95.56 84 VAL A CA 1
ATOM 584 C C . VAL A 1 84 ? 16.002 -4.864 -4.688 1.00 95.56 84 VAL A C 1
ATOM 586 O O . VAL A 1 84 ? 16.857 -4.142 -4.172 1.00 95.56 84 VAL A O 1
ATOM 589 N N . ASP A 1 85 ? 16.291 -6.042 -5.240 1.00 93.25 85 ASP A N 1
ATOM 590 C CA . ASP A 1 85 ? 17.608 -6.686 -5.187 1.00 93.25 85 ASP A CA 1
ATOM 591 C C . ASP A 1 85 ? 18.545 -6.179 -6.281 1.00 93.25 85 ASP A C 1
ATOM 593 O O . ASP A 1 85 ? 18.856 -6.867 -7.256 1.00 93.25 85 ASP A O 1
ATOM 597 N N . VAL A 1 86 ? 19.002 -4.940 -6.120 1.00 90.69 86 VAL A N 1
ATOM 598 C CA . VAL A 1 86 ? 19.970 -4.312 -7.020 1.00 90.69 86 VAL A CA 1
ATOM 599 C C . VAL A 1 86 ? 20.913 -3.398 -6.247 1.00 90.69 86 VAL A C 1
ATOM 601 O O . VAL A 1 86 ? 20.504 -2.697 -5.323 1.00 90.69 86 VAL A O 1
ATOM 604 N N . ASP A 1 87 ? 22.186 -3.380 -6.643 1.00 89.94 87 ASP A N 1
ATOM 605 C CA . ASP A 1 87 ? 23.111 -2.352 -6.174 1.00 89.94 87 ASP A CA 1
ATOM 606 C C . ASP A 1 87 ? 22.775 -1.016 -6.848 1.00 89.94 87 ASP A C 1
ATOM 608 O O . ASP A 1 87 ? 23.026 -0.799 -8.035 1.00 89.94 87 ASP A O 1
ATOM 612 N N . VAL A 1 88 ? 22.181 -0.119 -6.068 1.00 88.06 88 VAL A N 1
ATOM 613 C CA . VAL A 1 88 ? 21.727 1.197 -6.524 1.00 88.06 88 VAL A CA 1
ATOM 614 C C . VAL A 1 88 ? 22.842 2.241 -6.596 1.00 88.06 88 VAL A C 1
ATOM 616 O O . VAL A 1 88 ? 22.640 3.298 -7.203 1.00 88.06 88 VAL A O 1
ATOM 619 N N . ALA A 1 89 ? 24.006 1.993 -5.983 1.00 86.62 89 ALA A N 1
ATOM 620 C CA . ALA A 1 89 ? 25.085 2.978 -5.898 1.00 86.62 89 ALA A CA 1
ATOM 621 C C . ALA A 1 89 ? 25.707 3.262 -7.274 1.00 86.62 89 ALA A C 1
ATOM 623 O O . ALA A 1 89 ? 26.056 4.403 -7.572 1.00 86.62 89 ALA A O 1
ATOM 624 N N . GLY A 1 90 ? 25.782 2.239 -8.129 1.00 84.69 90 GLY A N 1
ATOM 625 C CA . GLY A 1 90 ? 26.322 2.336 -9.486 1.00 84.69 90 GLY A CA 1
ATOM 626 C C . GLY A 1 90 ? 25.315 2.753 -10.560 1.00 84.69 90 GLY A C 1
ATOM 627 O O . GLY A 1 90 ? 25.700 2.904 -11.718 1.00 84.69 90 GLY A O 1
ATOM 628 N N . LEU A 1 91 ? 24.033 2.922 -10.219 1.00 90.81 91 LEU A N 1
ATOM 629 C CA . LEU A 1 91 ? 23.012 3.247 -11.213 1.00 90.81 91 LEU A CA 1
ATOM 630 C C . LEU A 1 91 ? 23.104 4.713 -11.648 1.00 90.81 91 LEU A C 1
ATOM 632 O O . LEU A 1 91 ? 23.166 5.635 -10.825 1.00 90.81 91 LEU A O 1
ATOM 636 N N . LEU A 1 92 ? 23.077 4.913 -12.966 1.00 89.81 92 LEU A N 1
ATOM 637 C CA . LEU A 1 92 ? 23.044 6.225 -13.599 1.00 89.81 92 LEU A CA 1
ATOM 638 C C . LEU A 1 92 ? 21.638 6.518 -14.145 1.00 89.81 92 LEU A C 1
ATOM 640 O O . LEU A 1 92 ? 20.989 5.600 -14.665 1.00 89.81 92 LEU A O 1
ATOM 644 N N . PRO A 1 93 ? 21.174 7.779 -14.051 1.00 93.25 93 PRO A N 1
ATOM 645 C CA . PRO A 1 93 ? 19.950 8.219 -14.706 1.00 93.25 93 PRO A CA 1
ATOM 646 C C . PRO A 1 93 ? 19.972 7.929 -16.208 1.00 93.25 93 PRO A C 1
ATOM 648 O O . PRO A 1 93 ? 20.996 8.086 -16.874 1.00 93.25 93 PRO A O 1
ATOM 651 N N . LEU A 1 94 ? 18.826 7.527 -16.747 1.00 93.62 94 LEU A N 1
ATOM 652 C CA . LEU A 1 94 ? 18.621 7.347 -18.174 1.00 93.62 94 LEU A CA 1
ATOM 653 C C . LEU A 1 94 ? 18.647 8.713 -18.863 1.00 93.62 94 LEU A C 1
ATOM 655 O O . LEU A 1 94 ? 18.009 9.657 -18.401 1.00 93.62 94 LEU A O 1
ATOM 659 N N . GLU A 1 95 ? 19.322 8.803 -20.004 1.00 93.38 95 GLU A N 1
ATOM 660 C CA . GLU A 1 95 ? 19.296 9.997 -20.844 1.00 93.38 95 GLU A CA 1
ATOM 661 C C . GLU A 1 95 ? 18.358 9.807 -22.037 1.00 93.38 95 GLU A C 1
ATOM 663 O O . GLU A 1 95 ? 18.405 8.793 -22.738 1.00 93.38 95 GLU A O 1
ATOM 668 N N . LEU A 1 96 ? 17.512 10.805 -22.291 1.00 91.75 96 LEU A N 1
ATOM 669 C CA . LEU A 1 96 ? 16.621 10.852 -23.443 1.00 91.75 96 LEU A CA 1
ATOM 670 C C . LEU A 1 96 ? 16.779 12.196 -24.155 1.00 91.75 96 LEU A C 1
ATOM 672 O O . LEU A 1 96 ? 16.577 13.250 -23.560 1.00 91.75 96 LEU A O 1
ATOM 676 N N . ALA A 1 97 ? 17.149 12.156 -25.439 1.00 92.19 97 ALA A N 1
ATOM 677 C CA . ALA A 1 97 ? 17.369 13.347 -26.269 1.00 92.19 97 ALA A CA 1
ATOM 678 C C . ALA A 1 97 ? 18.332 14.387 -25.646 1.00 92.19 97 ALA A C 1
ATOM 680 O O . ALA A 1 97 ? 18.149 15.590 -25.812 1.00 92.19 97 ALA A O 1
ATOM 681 N N . GLY A 1 98 ? 19.361 13.921 -24.929 1.00 90.44 98 GLY A N 1
ATOM 682 C CA . GLY A 1 98 ? 20.354 14.780 -24.274 1.00 90.44 98 GLY A CA 1
ATOM 683 C C . GLY A 1 98 ? 19.917 15.360 -22.925 1.00 90.44 98 GLY A C 1
ATOM 684 O O . GLY A 1 98 ? 20.639 16.181 -22.367 1.00 90.44 98 GLY A O 1
ATOM 685 N N . ALA A 1 99 ? 18.764 14.944 -22.391 1.00 92.06 99 ALA A N 1
ATOM 686 C CA . ALA A 1 99 ? 18.310 15.300 -21.052 1.00 92.06 99 ALA A CA 1
ATOM 687 C C . ALA A 1 99 ? 18.295 14.068 -20.137 1.00 92.06 99 ALA A C 1
ATOM 689 O O . ALA A 1 99 ? 17.734 13.027 -20.488 1.00 92.06 99 ALA A O 1
ATOM 690 N N . ALA A 1 100 ? 18.888 14.196 -18.949 1.00 92.00 100 ALA A N 1
ATOM 691 C CA . ALA A 1 100 ? 18.821 13.167 -17.920 1.00 92.00 100 ALA A CA 1
ATOM 692 C C . ALA A 1 100 ? 17.414 13.104 -17.304 1.00 92.00 100 ALA A C 1
ATOM 694 O O . ALA A 1 100 ? 16.824 14.132 -16.970 1.00 92.0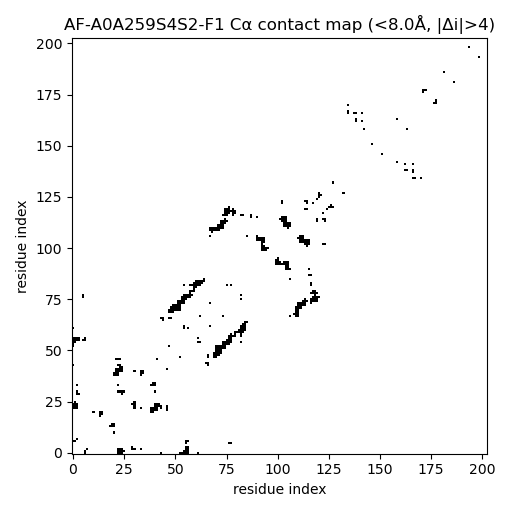0 100 ALA A O 1
ATOM 695 N N . LEU A 1 101 ? 16.897 11.890 -17.122 1.00 94.69 101 LEU A N 1
ATOM 696 C CA . LEU A 1 101 ? 15.656 11.603 -16.411 1.00 94.69 101 LEU A CA 1
ATOM 697 C C . LEU A 1 101 ? 16.008 11.245 -14.957 1.00 94.69 101 LEU A C 1
ATOM 699 O O . LEU A 1 101 ? 16.377 10.102 -14.690 1.00 94.69 101 LEU A O 1
ATOM 703 N N . PRO A 1 102 ? 15.915 12.190 -14.003 1.00 91.69 102 PRO A N 1
ATOM 704 C CA . PRO A 1 102 ? 16.564 12.078 -12.690 1.00 91.69 102 PRO A CA 1
ATOM 705 C C . PRO A 1 102 ? 16.048 10.937 -11.804 1.00 91.69 102 PRO A C 1
ATOM 707 O O . PRO A 1 102 ? 16.715 10.574 -10.842 1.00 91.69 102 PRO A O 1
ATOM 710 N N . HIS A 1 103 ? 14.879 10.382 -12.124 1.00 95.56 103 HIS A N 1
ATOM 711 C CA . HIS A 1 103 ? 14.224 9.326 -11.350 1.00 95.56 103 HIS A CA 1
ATOM 712 C C . HIS A 1 103 ? 14.060 8.027 -12.136 1.00 95.56 103 HIS A C 1
ATOM 714 O O . HIS A 1 103 ? 13.218 7.208 -11.776 1.00 95.56 103 HIS A O 1
ATOM 720 N N . LEU A 1 104 ? 14.766 7.861 -13.251 1.00 96.56 104 LEU A N 1
ATOM 721 C CA . LEU A 1 104 ? 14.639 6.667 -14.071 1.00 96.56 104 LEU A CA 1
ATOM 722 C C . LEU A 1 104 ? 16.018 6.115 -14.378 1.00 96.56 104 LEU A C 1
ATOM 724 O O . LEU A 1 104 ? 16.802 6.759 -15.062 1.00 96.56 104 LEU A O 1
ATOM 728 N N . GLU A 1 105 ? 16.295 4.907 -13.916 1.00 95.81 105 GLU A N 1
ATOM 729 C CA . GLU A 1 105 ? 17.558 4.215 -14.129 1.00 95.81 105 GLU A CA 1
ATOM 730 C C . GLU A 1 105 ? 17.357 2.907 -14.900 1.00 95.81 105 GLU A C 1
ATOM 732 O O . GLU A 1 105 ? 16.264 2.339 -14.982 1.00 95.81 105 GLU A O 1
ATOM 737 N N . ARG A 1 106 ? 18.443 2.391 -15.472 1.00 94.44 106 ARG A N 1
ATOM 738 C CA . ARG A 1 106 ? 18.473 1.067 -16.093 1.00 94.44 106 ARG A CA 1
ATOM 739 C C . ARG A 1 106 ? 19.115 0.068 -15.130 1.00 94.44 106 ARG A C 1
ATOM 741 O O . ARG A 1 106 ? 20.302 0.180 -14.841 1.00 94.44 106 ARG A O 1
ATOM 748 N N . ALA A 1 107 ? 18.362 -0.929 -14.665 1.00 91.50 107 ALA 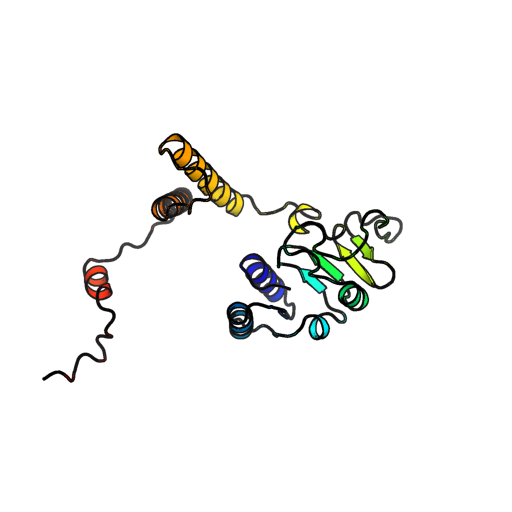A N 1
ATOM 749 C CA . ALA A 1 107 ? 18.907 -2.000 -13.830 1.00 91.50 107 ALA A CA 1
ATOM 750 C C . ALA A 1 107 ? 19.643 -3.042 -14.699 1.00 91.50 107 ALA A C 1
ATOM 752 O O . ALA A 1 107 ? 19.070 -4.061 -15.089 1.00 91.50 107 ALA A O 1
ATOM 753 N N . GLY A 1 108 ? 20.903 -2.764 -15.055 1.00 82.75 108 GLY A N 1
ATOM 754 C CA . GLY A 1 108 ? 21.694 -3.600 -15.969 1.00 82.75 108 GLY A CA 1
ATOM 755 C C . GLY A 1 108 ? 21.012 -3.764 -17.335 1.00 82.75 108 GLY A C 1
ATOM 756 O O . GLY A 1 108 ? 20.506 -2.804 -17.903 1.00 82.75 108 GLY A O 1
ATOM 757 N N . GLU A 1 109 ? 20.917 -4.993 -17.842 1.00 83.38 109 GLU A N 1
ATOM 758 C CA . GLU A 1 109 ? 20.136 -5.311 -19.055 1.00 83.38 109 GLU A CA 1
ATOM 759 C C . GLU A 1 109 ? 18.620 -5.495 -18.778 1.00 83.38 109 GLU A C 1
ATOM 761 O O . GLU A 1 109 ? 17.856 -5.835 -19.678 1.00 83.38 109 GLU A O 1
ATOM 766 N N . GLY A 1 110 ? 18.165 -5.304 -17.532 1.00 87.31 110 GLY A N 1
ATOM 767 C CA . GLY A 1 110 ? 16.853 -5.732 -17.018 1.00 87.31 110 GLY A CA 1
ATOM 768 C C . GLY A 1 110 ? 15.706 -4.729 -17.178 1.00 87.31 110 GLY A C 1
ATOM 769 O O . GLY A 1 110 ? 15.311 -4.401 -18.295 1.00 87.31 110 GLY A O 1
ATOM 770 N N . ALA A 1 111 ? 15.119 -4.270 -16.074 1.00 95.88 111 ALA A N 1
ATOM 771 C CA . ALA A 1 111 ? 13.970 -3.366 -16.023 1.00 95.88 111 ALA A CA 1
ATOM 772 C C . ALA A 1 111 ? 14.399 -1.894 -15.930 1.00 95.88 111 ALA A C 1
ATOM 774 O O . ALA A 1 111 ? 15.539 -1.565 -15.591 1.00 95.88 111 ALA A O 1
ATOM 775 N N . LEU A 1 112 ? 13.494 -0.983 -16.310 1.00 97.31 112 LEU A N 1
ATOM 776 C CA . LEU A 1 112 ? 13.647 0.421 -15.939 1.00 97.31 112 LEU A CA 1
ATOM 777 C C . LEU A 1 112 ? 13.268 0.529 -14.468 1.00 97.31 112 LEU A C 1
ATOM 779 O O . LEU A 1 112 ? 12.166 0.133 -14.098 1.00 97.31 112 LEU A O 1
ATOM 783 N N . LEU A 1 113 ? 14.178 1.016 -13.643 1.00 97.19 113 LEU A N 1
ATOM 784 C CA . LEU A 1 113 ? 13.954 1.198 -12.221 1.00 97.19 113 LEU A CA 1
ATOM 785 C C . LEU A 1 113 ? 13.580 2.653 -11.972 1.00 97.19 113 LEU A C 1
ATOM 787 O O . LEU A 1 113 ? 14.245 3.551 -12.479 1.00 97.19 113 LEU A O 1
ATOM 791 N N . VAL A 1 114 ? 12.508 2.880 -11.222 1.00 97.19 114 VAL A N 1
ATOM 792 C CA . VAL A 1 114 ? 12.095 4.228 -10.833 1.00 97.19 114 VAL A CA 1
ATOM 793 C C . VAL A 1 114 ? 12.705 4.573 -9.479 1.00 97.19 114 VAL A C 1
ATOM 795 O O . VAL A 1 114 ? 12.623 3.783 -8.537 1.00 97.19 114 VAL A O 1
ATOM 798 N N . ALA A 1 115 ? 13.290 5.765 -9.391 1.00 95.38 115 ALA A N 1
ATOM 799 C CA . ALA A 1 115 ? 13.837 6.370 -8.184 1.00 95.38 115 ALA A CA 1
ATOM 800 C C . ALA A 1 115 ? 14.804 5.458 -7.418 1.00 95.38 115 ALA A C 1
ATOM 802 O O . ALA A 1 115 ? 14.767 5.412 -6.187 1.00 95.38 115 ALA A O 1
ATOM 803 N N . ARG A 1 116 ? 15.633 4.684 -8.131 1.00 94.56 116 ARG A N 1
ATOM 804 C CA . ARG A 1 116 ? 16.550 3.698 -7.534 1.00 94.56 116 ARG A CA 1
ATOM 805 C C . ARG A 1 116 ? 15.859 2.699 -6.594 1.00 94.56 116 ARG A C 1
ATOM 807 O O . ARG A 1 116 ? 16.465 2.240 -5.635 1.00 94.56 116 ARG A O 1
ATOM 814 N N . GLY A 1 117 ? 14.584 2.382 -6.827 1.00 94.38 117 GLY A N 1
ATOM 815 C CA . GLY A 1 117 ? 13.805 1.504 -5.945 1.00 94.38 117 GLY A CA 1
ATOM 816 C C . GLY A 1 117 ? 13.396 2.149 -4.616 1.00 94.38 117 GLY A C 1
ATOM 817 O O . GLY A 1 117 ? 12.919 1.454 -3.723 1.00 94.38 117 GLY A O 1
ATOM 818 N N . GLY A 1 118 ? 13.566 3.464 -4.470 1.00 94.69 118 GLY A N 1
ATOM 819 C CA . GLY A 1 118 ? 13.010 4.227 -3.360 1.00 94.69 118 GLY A CA 1
ATOM 820 C C . GLY A 1 118 ? 11.484 4.305 -3.424 1.00 94.69 118 GLY A C 1
ATOM 821 O O . GLY A 1 118 ? 10.867 4.015 -4.451 1.00 94.69 118 GLY A O 1
ATOM 822 N N . CYS A 1 119 ? 10.874 4.732 -2.316 1.00 95.69 119 CYS A N 1
ATOM 823 C CA . CYS A 1 119 ? 9.429 4.926 -2.233 1.00 95.69 119 CYS A CA 1
ATOM 824 C C . CYS A 1 119 ? 8.978 5.969 -3.268 1.00 95.69 119 CYS A C 1
ATOM 826 O O . CYS A 1 119 ? 9.237 7.160 -3.112 1.00 95.69 119 CYS A O 1
ATOM 828 N N . VAL A 1 120 ? 8.354 5.514 -4.353 1.00 96.62 120 VAL A N 1
ATOM 829 C CA . VAL A 1 120 ? 8.184 6.252 -5.609 1.00 96.62 120 VAL A CA 1
ATOM 830 C C . VAL A 1 120 ? 7.400 7.543 -5.430 1.00 96.62 120 VAL A C 1
ATOM 832 O O . VAL A 1 120 ? 7.753 8.556 -6.025 1.00 96.62 120 VAL A O 1
ATOM 835 N N . ASN A 1 121 ? 6.377 7.534 -4.575 1.00 95.31 121 ASN A N 1
ATOM 836 C CA . ASN A 1 121 ? 5.575 8.723 -4.310 1.00 95.31 121 ASN A CA 1
ATOM 837 C C . ASN A 1 121 ? 6.381 9.807 -3.583 1.00 95.31 121 ASN A C 1
ATOM 839 O O . ASN A 1 121 ? 6.095 10.977 -3.780 1.00 95.31 121 ASN A O 1
ATOM 843 N N . LEU A 1 122 ? 7.386 9.446 -2.782 1.00 94.38 122 LEU A N 1
ATOM 844 C CA . LEU A 1 122 ? 8.254 10.398 -2.081 1.00 94.38 122 LEU A CA 1
ATOM 845 C C . LEU A 1 122 ? 9.493 10.770 -2.900 1.00 94.38 122 LEU A C 1
ATOM 847 O O . LEU A 1 122 ? 9.946 11.906 -2.872 1.00 94.38 122 LEU A O 1
ATOM 851 N N . ALA A 1 123 ? 10.076 9.795 -3.593 1.00 94.00 123 ALA A N 1
ATOM 852 C CA . ALA A 1 123 ? 11.375 9.935 -4.237 1.00 94.00 123 ALA A CA 1
ATOM 853 C C . ALA A 1 123 ? 11.288 10.476 -5.673 1.00 94.00 123 ALA A C 1
ATOM 855 O O . ALA A 1 123 ? 12.277 11.004 -6.179 1.00 94.00 123 ALA A O 1
ATOM 856 N N . ALA A 1 124 ? 10.133 10.335 -6.330 1.00 94.62 124 ALA A N 1
ATOM 857 C CA . ALA A 1 124 ? 9.883 10.805 -7.695 1.00 94.62 124 ALA A CA 1
ATOM 858 C C . ALA A 1 124 ? 8.594 11.637 -7.831 1.00 94.62 124 ALA A C 1
ATOM 860 O O . ALA A 1 124 ? 8.176 11.936 -8.950 1.00 94.62 124 ALA A O 1
ATOM 861 N N . ALA A 1 125 ? 7.952 11.984 -6.714 1.00 94.62 125 ALA A N 1
ATOM 862 C CA . ALA A 1 125 ? 6.767 12.834 -6.664 1.00 94.62 125 ALA A CA 1
ATOM 863 C C . ALA A 1 125 ? 6.720 13.596 -5.322 1.00 94.62 125 ALA A C 1
ATOM 865 O O . ALA A 1 125 ? 7.741 13.744 -4.654 1.00 94.62 125 ALA A O 1
ATOM 866 N N . GLU A 1 126 ? 5.549 14.111 -4.946 1.00 94.25 126 GLU A N 1
ATOM 867 C CA . GLU A 1 126 ? 5.366 15.034 -3.812 1.00 94.25 126 GLU A CA 1
ATOM 868 C C . GLU A 1 126 ? 4.821 14.357 -2.539 1.00 94.25 126 GLU A C 1
ATOM 870 O O . GLU A 1 126 ? 4.496 15.015 -1.554 1.00 94.25 126 GLU A O 1
ATOM 875 N N . GLY A 1 127 ? 4.731 13.028 -2.532 1.00 94.31 127 GLY A N 1
ATOM 876 C CA . GLY A 1 127 ? 4.184 12.248 -1.429 1.00 94.31 127 GLY A CA 1
ATOM 877 C C . GLY A 1 127 ? 2.659 12.212 -1.410 1.00 94.31 127 GLY A C 1
ATOM 878 O O . GLY A 1 127 ? 1.994 12.250 -2.445 1.00 94.31 127 GLY A O 1
ATOM 879 N N . ASN A 1 128 ? 2.105 12.046 -0.211 1.00 94.12 128 ASN A N 1
ATOM 880 C CA . ASN A 1 128 ? 0.662 12.003 -0.013 1.00 94.12 128 ASN A CA 1
ATOM 881 C C . ASN A 1 128 ? 0.084 13.430 0.032 1.00 94.12 128 ASN A C 1
ATOM 883 O O . ASN A 1 128 ? 0.702 14.297 0.654 1.00 94.12 128 ASN A O 1
ATOM 887 N N . PRO A 1 129 ? -1.109 13.670 -0.544 1.00 94.06 129 PRO A N 1
ATOM 888 C CA . PRO A 1 129 ? -1.788 14.961 -0.453 1.00 94.06 129 PRO A CA 1
ATOM 889 C C . PRO A 1 129 ? -2.037 15.405 0.991 1.00 94.06 129 PRO A C 1
ATOM 891 O O . PRO A 1 129 ? -2.168 14.579 1.902 1.00 94.06 129 PRO A O 1
ATOM 894 N N . ILE A 1 130 ? -2.151 16.716 1.204 1.00 92.12 130 ILE A N 1
ATOM 895 C CA . ILE A 1 130 ? -2.322 17.269 2.551 1.00 92.12 130 ILE A CA 1
ATOM 896 C C . ILE A 1 130 ? -3.619 16.791 3.214 1.00 92.12 130 ILE A C 1
ATOM 898 O O . ILE A 1 130 ? -3.635 16.522 4.408 1.00 92.12 130 ILE A O 1
ATOM 902 N N . GLU A 1 131 ? -4.669 16.543 2.435 1.00 90.81 131 GLU A N 1
ATOM 903 C CA . GLU A 1 131 ? -5.983 16.121 2.920 1.00 90.81 131 GLU A CA 1
ATOM 904 C C . GLU A 1 131 ? -5.951 14.775 3.658 1.00 90.81 131 GLU A C 1
ATOM 906 O O . GLU A 1 131 ? -6.762 14.548 4.555 1.00 90.81 131 GLU A O 1
ATOM 911 N N . ILE A 1 132 ? -5.027 13.875 3.298 1.00 92.75 132 ILE A N 1
ATOM 912 C CA . ILE A 1 132 ? -4.828 12.602 4.010 1.00 92.75 132 ILE A CA 1
ATOM 913 C C . ILE A 1 132 ? -3.739 12.716 5.087 1.00 92.75 132 ILE A C 1
ATOM 915 O O . ILE A 1 132 ? -3.794 12.028 6.112 1.00 92.75 132 ILE A O 1
ATOM 919 N N . MET A 1 133 ? -2.761 13.604 4.890 1.00 95.19 133 MET A N 1
ATOM 920 C CA . MET A 1 133 ? -1.708 13.851 5.874 1.00 95.19 133 MET A CA 1
ATOM 921 C C . MET A 1 133 ? -2.238 14.559 7.121 1.00 95.19 133 MET A C 1
ATOM 923 O O . MET A 1 133 ? -1.821 14.199 8.219 1.00 95.19 133 MET A O 1
ATOM 927 N N . ASP A 1 134 ? -3.213 15.458 6.985 1.00 94.31 134 ASP A N 1
ATOM 928 C CA . ASP A 1 134 ? -3.887 16.113 8.110 1.00 94.31 134 ASP A CA 1
ATOM 929 C C . ASP A 1 134 ? -4.519 15.089 9.060 1.00 94.31 134 ASP A C 1
ATOM 931 O O . ASP A 1 134 ? -4.378 15.198 10.278 1.00 94.31 134 ASP A O 1
ATOM 935 N N . LEU A 1 135 ? -5.140 14.036 8.515 1.00 95.12 135 LEU A N 1
ATOM 936 C CA . LEU A 1 135 ? -5.707 12.947 9.316 1.00 95.12 135 LEU A CA 1
ATOM 937 C C . LEU A 1 135 ? -4.611 12.161 10.046 1.00 95.12 135 LEU A C 1
ATOM 939 O O . LEU A 1 135 ? -4.728 11.877 11.237 1.00 95.12 135 LEU A O 1
ATOM 943 N N . SER A 1 136 ? -3.512 11.862 9.351 1.00 95.25 136 SER A N 1
ATOM 944 C CA . SER A 1 136 ? -2.370 11.150 9.936 1.00 95.25 136 SER A CA 1
ATOM 945 C C . SER A 1 136 ? -1.725 11.953 11.071 1.00 95.25 136 SER A C 1
ATOM 947 O O . SER A 1 136 ? -1.433 11.409 12.138 1.00 95.25 136 SER A O 1
ATOM 949 N N . PHE A 1 137 ? -1.543 13.261 10.878 1.00 96.25 137 PHE A N 1
ATOM 950 C CA . PHE A 1 137 ? -0.995 14.155 11.893 1.00 96.25 137 PHE A CA 1
ATOM 951 C C . PHE A 1 137 ? -1.960 14.383 13.056 1.00 96.25 137 PHE A C 1
ATOM 953 O O . PHE A 1 137 ? -1.506 14.473 14.195 1.00 96.25 137 PHE A O 1
ATOM 960 N N . ALA A 1 138 ? -3.273 14.397 12.820 1.00 95.88 138 ALA A N 1
ATOM 961 C CA . ALA A 1 138 ? -4.266 14.455 13.890 1.00 95.88 138 ALA A CA 1
ATOM 962 C C . ALA A 1 138 ? -4.206 13.212 14.796 1.00 95.88 138 ALA A C 1
ATOM 964 O O . ALA A 1 138 ? -4.212 13.351 16.022 1.00 95.88 138 ALA A O 1
ATOM 965 N N . VAL A 1 139 ? -4.058 12.012 14.221 1.00 96.25 139 VAL A N 1
ATOM 966 C CA . VAL A 1 139 ? -3.841 10.773 14.992 1.00 96.25 139 VAL A CA 1
ATOM 967 C C . VAL A 1 139 ? -2.535 10.844 15.788 1.00 96.25 139 VAL A C 1
ATOM 969 O O . VAL A 1 139 ? -2.530 10.552 16.984 1.00 96.25 139 VAL A O 1
ATOM 972 N N . GLN A 1 140 ? -1.433 11.289 15.174 1.00 96.75 140 GLN A N 1
ATOM 973 C CA . GLN A 1 140 ? -0.149 11.442 15.873 1.00 96.75 140 GLN A CA 1
ATOM 974 C C . GLN A 1 140 ? -0.223 12.459 17.019 1.00 96.75 140 GLN A C 1
ATOM 976 O O . GLN A 1 140 ? 0.282 12.194 18.110 1.00 96.75 140 GLN A O 1
ATOM 981 N N . LEU A 1 141 ? -0.884 13.598 16.808 1.00 96.12 141 LEU A N 1
ATOM 982 C CA . LEU A 1 141 ? -1.092 14.612 17.839 1.00 96.12 141 LEU A CA 1
ATOM 983 C C . LEU A 1 141 ? -1.934 14.066 19.000 1.00 96.12 141 LEU A C 1
ATOM 985 O O . LEU A 1 141 ? -1.586 14.277 20.162 1.00 96.12 141 LEU A O 1
ATOM 989 N N . SER A 1 142 ? -3.000 13.325 18.693 1.00 95.69 142 SER A N 1
ATOM 990 C CA . SER A 1 142 ? -3.839 12.653 19.690 1.00 95.69 142 SER A CA 1
ATOM 991 C C . SER A 1 142 ? -3.037 11.627 20.506 1.00 95.69 142 SER A C 1
ATOM 993 O O . SER A 1 142 ? -3.114 11.606 21.735 1.00 95.69 142 SER A O 1
ATOM 995 N N . ALA A 1 143 ? -2.165 10.850 19.855 1.00 95.38 143 ALA A N 1
ATOM 996 C CA . ALA A 1 143 ? -1.274 9.906 20.530 1.00 95.38 143 ALA A CA 1
ATOM 997 C C . ALA A 1 143 ? -0.267 10.606 21.462 1.00 95.38 143 ALA A C 1
ATOM 999 O O . ALA A 1 143 ? -0.051 10.158 22.589 1.00 95.38 143 ALA A O 1
ATOM 1000 N N . VAL A 1 144 ? 0.315 11.735 21.040 1.00 95.56 144 VAL A N 1
ATOM 1001 C CA . VAL A 1 144 ? 1.195 12.548 21.899 1.00 95.56 144 VAL A CA 1
ATOM 1002 C C . VAL A 1 144 ? 0.430 13.089 23.107 1.00 95.56 144 VAL A C 1
ATOM 1004 O O . VAL A 1 144 ? 0.924 12.999 24.231 1.00 95.56 144 VAL A O 1
ATOM 1007 N N . ALA A 1 145 ? -0.789 13.597 22.911 1.00 93.62 145 ALA A N 1
ATOM 1008 C CA . ALA A 1 145 ? -1.633 14.066 24.008 1.00 93.62 145 ALA A CA 1
ATOM 1009 C C . ALA A 1 145 ? -1.934 12.944 25.019 1.00 93.62 145 ALA A C 1
ATOM 1011 O O . ALA A 1 145 ? -1.873 13.170 26.230 1.00 93.62 145 ALA A O 1
ATOM 1012 N N . GLN A 1 146 ? -2.179 11.722 24.540 1.00 92.38 146 GLN A N 1
ATOM 1013 C CA . GLN A 1 146 ? -2.383 10.559 25.400 1.00 92.38 146 GLN A CA 1
ATOM 1014 C C . GLN A 1 146 ? -1.137 10.224 26.229 1.00 92.38 146 GLN A C 1
ATOM 1016 O O . GLN A 1 146 ? -1.256 10.014 27.435 1.00 92.38 146 GLN A O 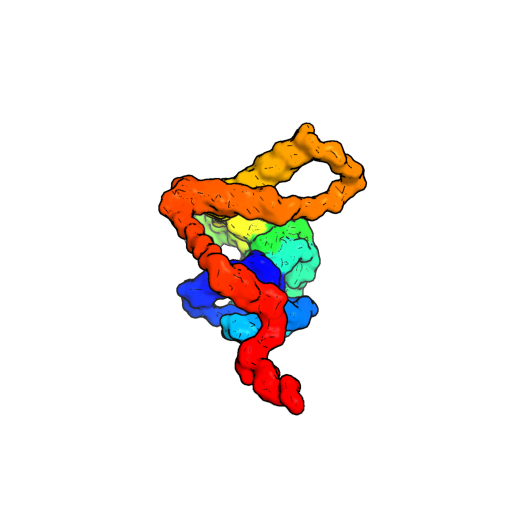1
ATOM 1021 N N . LEU A 1 147 ? 0.050 10.212 25.613 1.00 93.56 147 LEU A N 1
ATOM 1022 C CA . LEU A 1 147 ? 1.315 9.939 26.307 1.00 93.56 147 LEU A CA 1
ATOM 1023 C C . LEU A 1 147 ? 1.627 10.971 27.398 1.00 93.56 147 LEU A C 1
ATOM 1025 O O . LEU A 1 147 ? 2.226 10.630 28.415 1.00 93.56 147 LEU A O 1
ATOM 1029 N N . LEU A 1 148 ? 1.214 12.224 27.198 1.00 94.50 148 LEU A N 1
ATOM 1030 C CA . LEU A 1 148 ? 1.374 13.290 28.188 1.00 94.50 148 LEU A CA 1
ATOM 1031 C C . LEU A 1 148 ? 0.355 13.191 29.332 1.00 94.50 148 LEU A C 1
ATOM 1033 O O . LEU A 1 148 ? 0.669 13.562 30.462 1.00 94.50 148 LEU A O 1
ATOM 1037 N N . GLY A 1 149 ? -0.862 12.721 29.048 1.00 92.75 149 GLY A N 1
ATOM 1038 C CA . GLY A 1 149 ? -1.955 12.660 30.021 1.00 92.75 149 GLY A CA 1
ATOM 1039 C C . GLY A 1 149 ? -2.052 11.349 30.803 1.00 92.75 149 GLY A C 1
ATOM 1040 O O . GLY A 1 149 ? -2.610 11.337 31.898 1.00 92.75 149 GLY A O 1
ATOM 1041 N N . THR A 1 150 ? -1.546 10.241 30.259 1.00 90.44 150 THR A N 1
ATOM 1042 C CA . THR A 1 150 ? -1.684 8.900 30.843 1.00 90.44 150 THR A CA 1
ATOM 1043 C C . THR A 1 150 ? -0.333 8.182 30.868 1.00 90.44 150 THR A C 1
ATOM 1045 O O . THR A 1 150 ? 0.231 7.919 29.806 1.00 90.44 150 THR A O 1
ATOM 1048 N N . PRO A 1 151 ? 0.196 7.811 32.050 1.00 91.31 151 PRO A N 1
ATOM 1049 C CA . PRO A 1 151 ? 1.426 7.037 32.129 1.00 91.31 151 PRO A CA 1
ATOM 1050 C C . PRO A 1 151 ? 1.193 5.628 31.574 1.00 91.31 151 PRO A C 1
ATOM 1052 O O . PRO A 1 151 ? 0.377 4.868 32.096 1.00 91.31 151 PRO A O 1
ATOM 1055 N N . LEU A 1 152 ? 1.931 5.275 30.525 1.00 93.31 152 LEU A N 1
ATOM 1056 C CA . LEU A 1 152 ? 1.921 3.942 29.927 1.00 93.31 152 LEU A CA 1
ATOM 1057 C C . LEU A 1 152 ? 3.222 3.202 30.274 1.00 93.31 152 LEU A C 1
ATOM 1059 O O . LEU A 1 152 ? 4.286 3.826 30.324 1.00 93.31 152 LEU A O 1
ATOM 1063 N N . PRO A 1 153 ? 3.182 1.878 30.510 1.00 95.56 153 PRO A N 1
ATOM 1064 C CA . PRO A 1 153 ? 4.402 1.103 30.692 1.00 95.56 153 PRO A CA 1
ATOM 1065 C C . PRO A 1 153 ? 5.213 1.068 29.389 1.00 95.56 153 PRO A C 1
ATOM 1067 O O . PRO A 1 153 ? 4.672 1.260 28.302 1.00 95.56 153 PRO A O 1
ATOM 1070 N N . ALA A 1 154 ? 6.514 0.796 29.476 1.00 96.44 154 ALA A N 1
ATOM 1071 C CA . ALA A 1 154 ? 7.345 0.658 28.282 1.00 96.44 154 ALA A CA 1
ATOM 1072 C C . ALA A 1 154 ? 6.820 -0.474 27.378 1.00 96.44 154 ALA A C 1
ATOM 1074 O O . ALA A 1 154 ? 6.626 -1.600 27.837 1.00 96.44 154 ALA A O 1
ATOM 1075 N N . GLY A 1 155 ? 6.588 -0.173 26.099 1.00 95.44 155 GLY A N 1
ATOM 1076 C CA . GLY A 1 155 ? 6.068 -1.135 25.130 1.00 95.44 155 GLY A CA 1
ATOM 1077 C C . GLY A 1 155 ? 5.336 -0.475 23.964 1.00 95.44 155 GLY A C 1
ATOM 1078 O O . GLY A 1 155 ? 5.239 0.749 23.886 1.00 95.44 155 GLY A O 1
ATOM 1079 N N . VAL A 1 156 ? 4.824 -1.309 23.057 1.00 95.69 156 VAL A N 1
ATOM 1080 C CA . VAL A 1 156 ? 3.953 -0.881 21.957 1.00 95.69 156 VAL A CA 1
ATOM 1081 C C . VAL A 1 156 ? 2.510 -0.965 22.429 1.00 95.69 156 VAL A C 1
ATOM 1083 O O . VAL A 1 156 ? 2.046 -2.033 22.829 1.00 95.69 156 VAL A O 1
ATOM 1086 N N . HIS A 1 157 ? 1.808 0.160 22.361 1.00 93.62 157 HIS A N 1
ATOM 1087 C CA . HIS A 1 157 ? 0.414 0.268 22.774 1.00 93.62 157 HIS A CA 1
ATOM 1088 C C . HIS A 1 157 ? -0.474 0.453 21.560 1.00 93.62 157 HIS A C 1
ATOM 1090 O O . HIS A 1 157 ? -0.119 1.162 20.618 1.00 93.62 157 HIS A O 1
ATOM 1096 N N . ARG A 1 158 ? -1.646 -0.181 21.590 1.00 93.31 158 ARG A N 1
ATOM 1097 C CA . ARG A 1 158 ? -2.674 0.078 20.589 1.00 93.31 158 ARG A CA 1
ATOM 1098 C C . ARG A 1 158 ? -3.228 1.482 20.810 1.00 93.31 158 ARG A C 1
ATOM 1100 O O . ARG A 1 158 ? -3.514 1.857 21.945 1.00 93.31 158 ARG A O 1
ATOM 1107 N N . PHE A 1 159 ? -3.397 2.225 19.724 1.00 91.88 159 PHE A N 1
ATOM 1108 C CA . PHE A 1 159 ? -4.086 3.506 19.772 1.00 91.88 159 PHE A CA 1
ATOM 1109 C C . PHE A 1 159 ? -5.565 3.293 20.169 1.00 91.88 159 PHE A C 1
ATOM 1111 O O . PHE A 1 159 ? -6.187 2.380 19.613 1.00 91.88 159 PHE A O 1
ATOM 1118 N N . PRO A 1 160 ? -6.118 4.042 21.146 1.00 92.12 160 PRO A N 1
ATOM 1119 C CA . PRO A 1 160 ? -7.493 3.849 21.606 1.00 92.12 160 PRO A CA 1
ATOM 1120 C C . PRO A 1 160 ? -8.515 4.102 20.501 1.00 92.12 160 PRO A C 1
ATOM 1122 O O . PRO A 1 160 ? -8.397 5.073 19.755 1.00 92.12 160 PRO A O 1
ATOM 1125 N N . GLU A 1 161 ? -9.548 3.266 20.444 1.00 94.81 161 GLU A N 1
ATOM 1126 C CA . GLU A 1 161 ? -10.629 3.394 19.460 1.00 94.81 161 GLU A CA 1
ATOM 1127 C C . GLU A 1 161 ? -11.395 4.709 19.651 1.00 94.81 161 GLU A C 1
ATOM 1129 O O . GLU A 1 161 ? -11.687 5.405 18.686 1.00 94.81 161 GLU A O 1
ATOM 1134 N N . GLU A 1 162 ? -11.609 5.132 20.898 1.00 94.06 162 GLU A N 1
ATOM 1135 C CA . GLU A 1 162 ? -12.295 6.388 21.213 1.00 94.06 162 GLU A CA 1
ATOM 1136 C C . GLU A 1 162 ? -11.502 7.620 20.755 1.00 94.06 162 GLU A C 1
ATOM 1138 O O . GLU A 1 162 ? -12.085 8.653 20.415 1.00 94.06 162 GLU A O 1
ATOM 1143 N N . ALA A 1 163 ? -10.169 7.525 20.751 1.00 93.75 163 ALA A N 1
ATOM 1144 C CA . ALA A 1 163 ? -9.297 8.597 20.285 1.00 93.75 163 ALA A CA 1
ATOM 1145 C C . ALA A 1 163 ? -9.306 8.699 18.753 1.00 93.75 163 ALA A C 1
ATOM 1147 O O . ALA A 1 163 ? -9.280 9.808 18.218 1.00 93.75 163 ALA A O 1
ATOM 1148 N N . ASP A 1 164 ? -9.389 7.563 18.059 1.00 95.25 164 ASP A N 1
ATOM 1149 C CA . ASP A 1 164 ? -9.538 7.503 16.601 1.00 95.25 164 ASP A CA 1
ATOM 1150 C C . ASP A 1 164 ? -10.909 8.049 16.163 1.00 95.25 164 ASP A C 1
ATOM 1152 O O . ASP A 1 164 ? -11.000 8.929 15.304 1.00 95.25 164 ASP A O 1
ATOM 1156 N N . ASP A 1 165 ? -11.973 7.654 16.869 1.00 95.38 165 ASP A N 1
ATOM 1157 C CA . ASP A 1 165 ? -13.329 8.188 16.704 1.00 95.38 165 ASP A CA 1
ATOM 1158 C C . ASP A 1 165 ? -13.384 9.711 16.885 1.00 95.38 165 ASP A C 1
ATOM 1160 O O . ASP A 1 165 ? -14.075 10.417 16.141 1.00 95.38 165 ASP A O 1
ATOM 1164 N N . ALA A 1 166 ? -12.667 10.242 17.879 1.00 95.19 166 ALA A N 1
ATOM 1165 C CA . ALA A 1 166 ? -12.602 11.679 18.124 1.00 95.19 166 ALA A CA 1
ATOM 1166 C C . ALA A 1 166 ? -11.929 12.425 16.961 1.00 95.19 166 ALA A C 1
ATOM 1168 O O . ALA A 1 166 ? -12.433 13.471 16.538 1.00 95.19 166 ALA A O 1
ATOM 1169 N N . VAL A 1 167 ? -10.840 11.877 16.407 1.00 95.81 167 VAL A N 1
ATOM 1170 C CA . VAL A 1 167 ? -10.164 12.432 15.222 1.00 95.81 167 VAL A CA 1
ATOM 1171 C C . VAL A 1 167 ? -11.099 12.415 14.012 1.00 95.81 167 VAL A C 1
ATOM 1173 O O . VAL A 1 167 ? -11.258 13.444 13.351 1.00 95.81 167 VAL A O 1
ATOM 1176 N N . ALA A 1 168 ? -11.787 11.299 13.760 1.00 95.56 168 ALA A N 1
ATOM 1177 C CA . ALA A 1 168 ? -12.735 11.181 12.655 1.00 95.56 168 ALA A CA 1
ATOM 1178 C C . ALA A 1 168 ? -13.888 12.194 12.767 1.00 95.56 168 ALA A C 1
ATOM 1180 O O . ALA A 1 168 ? -14.216 12.884 11.799 1.00 95.56 168 ALA A O 1
ATOM 1181 N N . ARG A 1 169 ? -14.477 12.353 13.960 1.00 95.62 169 ARG A N 1
ATOM 1182 C CA . ARG A 1 169 ? -15.536 13.347 14.212 1.00 95.62 169 ARG A CA 1
ATOM 1183 C C . ARG A 1 169 ? -15.051 14.776 14.003 1.00 95.62 169 ARG A C 1
ATOM 1185 O O . ARG A 1 169 ? -15.776 15.571 13.410 1.00 95.62 169 ARG A O 1
ATOM 1192 N N . ALA A 1 170 ? -13.847 15.099 14.473 1.00 94.75 170 ALA A N 1
ATOM 1193 C CA . ALA A 1 170 ? -13.259 16.420 14.283 1.00 94.75 170 ALA A CA 1
ATOM 1194 C C . ALA A 1 170 ? -13.029 16.723 12.794 1.00 94.75 170 ALA A C 1
ATOM 1196 O O . ALA A 1 170 ? -13.381 17.808 12.332 1.00 94.75 170 ALA A O 1
ATOM 1197 N N . ALA A 1 171 ? -12.516 15.753 12.032 1.00 94.81 171 ALA A N 1
ATOM 1198 C CA . ALA A 1 171 ? -12.306 15.889 10.594 1.00 94.81 171 ALA A CA 1
ATOM 1199 C C . ALA A 1 171 ? -13.621 16.109 9.826 1.00 94.81 171 ALA A C 1
ATOM 1201 O O . ALA A 1 171 ? -13.700 17.005 8.985 1.00 94.81 171 ALA A O 1
ATOM 1202 N N . LEU A 1 172 ? -14.674 15.346 10.140 1.00 95.44 172 LEU A N 1
ATOM 1203 C CA . LEU A 1 172 ? -16.002 15.523 9.538 1.00 95.44 172 LEU A CA 1
ATOM 1204 C C . LEU A 1 172 ? -16.605 16.891 9.879 1.00 95.44 172 LEU A C 1
ATOM 1206 O O . LEU A 1 172 ? -17.085 17.595 8.991 1.00 95.44 172 LEU A O 1
ATOM 1210 N N . ALA A 1 173 ? -16.514 17.308 11.144 1.00 94.81 173 ALA A N 1
ATOM 1211 C CA . ALA A 1 173 ? -17.001 18.612 11.584 1.00 94.81 173 ALA A CA 1
ATOM 1212 C C . ALA A 1 173 ? -16.283 19.768 10.869 1.00 94.81 173 ALA A C 1
ATOM 1214 O O . ALA A 1 173 ? -16.936 20.713 10.430 1.00 94.81 173 ALA A O 1
ATOM 1215 N N . ALA A 1 174 ? -14.961 19.675 10.687 1.00 93.81 174 ALA A N 1
ATOM 1216 C CA . ALA A 1 174 ? -14.178 20.664 9.945 1.00 93.81 174 ALA A CA 1
ATOM 1217 C C . ALA A 1 174 ? -14.598 20.774 8.467 1.00 93.81 174 ALA A C 1
ATOM 1219 O O . ALA A 1 174 ? -14.479 21.841 7.868 1.00 93.81 174 ALA A O 1
ATOM 1220 N N . ARG A 1 175 ? -15.135 19.691 7.892 1.00 94.06 175 ARG A N 1
ATOM 1221 C CA . ARG A 1 175 ? -15.668 19.631 6.521 1.00 94.06 175 ARG A CA 1
ATOM 1222 C C . ARG A 1 175 ? -17.149 20.017 6.428 1.00 94.06 175 ARG A C 1
ATOM 1224 O O . ARG A 1 175 ? -17.701 20.049 5.333 1.00 94.06 175 ARG A O 1
ATOM 1231 N N . GLY A 1 176 ? -17.796 20.319 7.557 1.00 96.62 176 GLY A N 1
ATOM 1232 C CA . GLY A 1 176 ? -19.231 20.601 7.619 1.00 96.62 176 GLY A CA 1
ATOM 1233 C C . GLY A 1 176 ? -20.110 19.373 7.360 1.00 96.62 176 GLY A C 1
ATOM 1234 O O . GLY A 1 176 ? -21.277 19.521 7.003 1.00 96.62 176 GLY A O 1
ATOM 1235 N N . GLU A 1 177 ? -19.562 18.168 7.518 1.00 96.31 177 GLU A N 1
ATOM 1236 C CA . GLU A 1 177 ? -20.267 16.909 7.290 1.00 96.31 177 GLU A CA 1
ATOM 1237 C C . GLU A 1 177 ? -20.961 16.445 8.579 1.00 96.31 177 GLU A C 1
ATOM 1239 O O . GLU A 1 177 ? -20.364 16.403 9.657 1.00 96.31 177 GLU A O 1
ATOM 1244 N N . ALA A 1 178 ? -22.245 16.094 8.473 1.00 93.06 178 ALA A N 1
ATOM 1245 C CA . ALA A 1 178 ? -23.035 15.594 9.593 1.00 93.06 178 ALA A CA 1
ATOM 1246 C C . ALA A 1 178 ? -23.039 14.061 9.622 1.00 93.06 178 ALA A C 1
ATOM 1248 O O . ALA A 1 178 ? -23.185 13.405 8.592 1.00 93.06 178 ALA A O 1
ATOM 1249 N N . LEU A 1 179 ? -22.925 13.493 10.824 1.00 92.94 179 LEU A N 1
ATOM 1250 C CA . LEU A 1 179 ? -23.066 12.057 11.041 1.00 92.94 179 LEU A CA 1
ATOM 1251 C C . LEU A 1 179 ? -24.536 11.674 11.199 1.00 92.94 179 LEU A C 1
ATOM 1253 O O . LEU A 1 179 ? -25.281 12.333 11.924 1.00 92.94 179 LEU A O 1
ATOM 1257 N N . GLU A 1 180 ? -24.917 10.560 10.580 1.00 93.88 180 GLU A N 1
ATOM 1258 C CA . GLU A 1 180 ? -26.204 9.923 10.848 1.00 93.88 180 GLU A CA 1
ATOM 1259 C C . GLU A 1 180 ? -26.256 9.414 12.296 1.00 93.88 180 GLU A C 1
ATOM 1261 O O . GLU A 1 180 ? -25.275 8.878 12.827 1.00 93.88 180 GLU A O 1
ATOM 1266 N N . VAL A 1 181 ? -27.417 9.555 12.936 1.00 91.31 181 VAL A N 1
ATOM 1267 C CA . VAL A 1 181 ? -27.641 9.117 14.314 1.00 91.31 181 VAL A CA 1
ATOM 1268 C C . VAL A 1 181 ? -28.609 7.948 14.303 1.00 91.31 181 VAL A C 1
ATOM 1270 O O . VAL A 1 181 ? -29.744 8.043 13.840 1.00 91.31 181 VAL A O 1
ATOM 1273 N N . ARG A 1 182 ? -28.167 6.820 14.863 1.00 91.00 182 ARG A N 1
ATOM 1274 C CA . ARG A 1 182 ? -29.034 5.651 15.014 1.00 91.00 182 ARG A CA 1
ATOM 1275 C C . ARG A 1 182 ? -30.241 6.008 15.882 1.00 91.00 182 ARG A C 1
ATOM 1277 O O . ARG A 1 182 ? -30.081 6.484 17.001 1.00 91.00 182 ARG A O 1
ATOM 1284 N N . SER A 1 183 ? -31.438 5.710 15.388 1.00 92.69 183 SER A N 1
ATOM 1285 C CA . SER A 1 183 ? -32.667 5.776 16.179 1.00 92.69 183 SER A CA 1
ATOM 1286 C C . SER A 1 183 ? -32.668 4.721 17.286 1.00 92.69 183 SER A C 1
ATOM 1288 O O . SER A 1 183 ? -32.058 3.654 17.154 1.00 92.69 183 SER A O 1
ATOM 1290 N N . ASP A 1 184 ? -33.454 4.944 18.339 1.00 91.81 184 ASP A N 1
ATOM 1291 C CA . ASP A 1 184 ? -33.612 3.957 19.412 1.00 91.81 184 ASP A CA 1
ATOM 1292 C C . ASP A 1 184 ? -34.108 2.598 18.897 1.00 91.81 184 ASP A C 1
ATOM 1294 O O . ASP A 1 184 ? -33.780 1.550 19.452 1.00 91.81 184 ASP A O 1
ATOM 1298 N N . ALA A 1 185 ? -34.906 2.597 17.823 1.00 89.50 185 ALA A N 1
ATOM 1299 C CA . ALA A 1 185 ? -35.366 1.370 17.182 1.00 89.50 185 ALA A CA 1
ATOM 1300 C C . ALA A 1 185 ? -34.204 0.588 16.547 1.00 89.50 185 ALA A C 1
ATOM 1302 O O . ALA A 1 185 ? -34.139 -0.630 16.713 1.00 89.50 185 ALA A O 1
ATOM 1303 N N . GLN A 1 186 ? -33.270 1.274 15.876 1.00 89.31 186 GLN A N 1
ATOM 1304 C CA . GLN A 1 186 ? -32.064 0.651 15.320 1.00 89.31 186 GLN A CA 1
ATOM 1305 C C . GLN A 1 186 ? -31.159 0.103 16.424 1.00 89.31 186 GLN A C 1
ATOM 1307 O O . GLN A 1 186 ? -30.701 -1.032 16.310 1.00 89.31 186 GLN A O 1
ATOM 1312 N N . LEU A 1 187 ? -30.951 0.865 17.503 1.00 88.94 187 LEU A N 1
ATOM 1313 C CA . LEU A 1 187 ? -30.146 0.419 18.644 1.00 88.94 187 LEU A CA 1
ATOM 1314 C C . LEU A 1 187 ? -30.734 -0.853 19.266 1.00 88.94 187 LEU A C 1
ATOM 1316 O O . LEU A 1 187 ? -30.037 -1.856 19.379 1.00 88.94 187 LEU A O 1
ATOM 1320 N N . ARG A 1 188 ? -32.042 -0.868 19.557 1.00 83.69 188 ARG A N 1
ATOM 1321 C CA . ARG A 1 188 ? -32.725 -2.054 20.103 1.00 83.69 188 ARG A CA 1
ATOM 1322 C C . ARG A 1 188 ? -32.630 -3.277 19.189 1.00 83.69 188 ARG A C 1
ATOM 1324 O O . ARG A 1 188 ? -32.468 -4.388 19.685 1.00 83.69 188 ARG A O 1
ATOM 1331 N N . ALA A 1 189 ? -32.747 -3.089 17.876 1.00 82.31 189 ALA A N 1
ATOM 1332 C CA . ALA A 1 189 ? -32.744 -4.193 16.918 1.00 82.31 189 ALA A CA 1
ATOM 1333 C C . ALA A 1 189 ? -31.353 -4.818 16.702 1.00 82.31 189 ALA A C 1
ATOM 1335 O O . ALA A 1 189 ? -31.272 -6.003 16.393 1.00 82.31 189 ALA A O 1
ATOM 1336 N N . GLN A 1 190 ? -30.268 -4.054 16.868 1.00 77.75 190 GLN A N 1
ATOM 1337 C CA . GLN A 1 190 ? -28.897 -4.500 16.572 1.00 77.75 190 GLN A CA 1
ATOM 1338 C C . GLN A 1 190 ? -28.228 -5.318 17.688 1.00 77.75 190 GLN A C 1
ATOM 1340 O O . GLN A 1 190 ? -27.119 -5.808 17.493 1.00 77.75 190 GLN A O 1
ATOM 1345 N N . HIS A 1 191 ? -28.879 -5.507 18.838 1.00 73.94 191 HIS A N 1
ATOM 1346 C CA . HIS A 1 191 ? -28.336 -6.328 19.927 1.00 73.94 191 HIS A CA 1
ATOM 1347 C C . HIS A 1 191 ? -28.544 -7.841 19.741 1.00 73.94 191 HIS A C 1
ATOM 1349 O O . HIS A 1 191 ? -27.980 -8.622 20.506 1.00 73.94 191 HIS A O 1
ATOM 1355 N N . ASP A 1 192 ? -29.339 -8.274 18.756 1.00 72.06 192 ASP A N 1
ATOM 1356 C CA . ASP A 1 192 ? -29.611 -9.693 18.514 1.00 72.06 192 ASP A CA 1
ATOM 1357 C C . ASP A 1 192 ? -28.935 -10.181 17.227 1.00 72.06 192 ASP A C 1
ATOM 1359 O O . ASP A 1 192 ? -29.230 -9.712 16.129 1.00 72.06 192 ASP A O 1
ATOM 1363 N N . TRP A 1 193 ? -28.036 -11.157 17.365 1.00 76.75 193 TRP A N 1
ATOM 1364 C CA . TRP A 1 193 ? -27.355 -11.808 16.244 1.00 76.75 193 TRP A CA 1
ATOM 1365 C C . TRP A 1 193 ? -28.268 -12.785 15.490 1.00 76.75 193 TRP A C 1
ATOM 1367 O O . TRP A 1 193 ? -27.950 -13.206 14.374 1.00 76.75 193 TRP A O 1
ATOM 1377 N N . ARG A 1 194 ? -29.406 -13.171 16.080 1.00 75.56 194 ARG A N 1
ATOM 1378 C CA . ARG A 1 194 ? -30.380 -14.049 15.435 1.00 75.56 194 ARG A CA 1
ATOM 1379 C C . ARG A 1 194 ? -31.170 -13.254 14.414 1.00 75.56 194 ARG A C 1
ATOM 1381 O O . ARG A 1 194 ? -31.856 -12.289 14.746 1.00 75.56 194 ARG A O 1
ATOM 1388 N N . SER A 1 195 ? -31.128 -13.715 13.167 1.00 73.31 195 SER A N 1
ATOM 1389 C CA . SER A 1 195 ? -31.957 -13.141 12.113 1.00 73.31 195 SER A CA 1
ATOM 1390 C C . SER A 1 195 ? -33.434 -13.204 12.519 1.00 73.31 195 SER A C 1
ATOM 1392 O O . SER A 1 195 ? -33.945 -14.302 12.770 1.00 73.31 195 SER A O 1
ATOM 1394 N N . PRO A 1 196 ? -34.160 -12.070 12.516 1.00 71.06 196 PRO A N 1
ATOM 1395 C CA . PRO A 1 196 ? -35.600 -12.060 12.749 1.00 71.06 196 PRO A CA 1
ATOM 1396 C C . PRO A 1 196 ? -36.364 -12.980 11.788 1.00 71.06 196 PRO A C 1
ATOM 1398 O O . PRO A 1 196 ? -37.429 -13.473 12.140 1.00 71.06 196 PRO A O 1
ATOM 1401 N N . ARG A 1 197 ? -35.792 -13.263 10.605 1.00 71.19 197 ARG A N 1
ATOM 1402 C CA . ARG A 1 197 ? -36.367 -14.161 9.591 1.00 71.19 197 ARG A CA 1
ATOM 1403 C C . ARG A 1 197 ? -36.448 -15.629 10.026 1.00 71.19 197 ARG A C 1
ATOM 1405 O O . ARG A 1 197 ? -37.206 -16.368 9.419 1.00 71.19 197 ARG A O 1
ATOM 1412 N N . TYR A 1 198 ? -35.685 -16.053 11.036 1.00 72.31 198 TYR A N 1
ATOM 1413 C CA . TYR A 1 198 ? -35.649 -17.447 11.507 1.00 72.31 198 TYR A CA 1
ATOM 1414 C C . TYR A 1 198 ? -36.221 -17.613 12.924 1.00 72.31 198 TYR A C 1
ATOM 1416 O O . TYR A 1 198 ? -35.908 -18.585 13.606 1.00 72.31 198 TYR A O 1
ATOM 1424 N N . ARG A 1 199 ? -37.023 -16.651 13.406 1.00 67.50 199 ARG A N 1
ATOM 1425 C CA . ARG A 1 199 ? -37.612 -16.699 14.757 1.00 67.50 199 ARG A CA 1
ATOM 1426 C C . ARG A 1 199 ? -38.850 -17.602 14.869 1.00 67.50 199 ARG A C 1
ATOM 1428 O O . ARG A 1 199 ? -39.218 -17.958 15.983 1.00 67.50 199 ARG A O 1
ATOM 1435 N N . GLU A 1 200 ? -39.475 -17.995 13.761 1.00 61.41 200 GLU A N 1
ATOM 1436 C CA . GLU A 1 200 ? -40.651 -18.876 13.774 1.00 61.41 200 GLU A CA 1
ATOM 1437 C C . GLU A 1 200 ? -40.227 -20.354 13.750 1.00 61.41 200 GLU A C 1
ATOM 1439 O O . GLU A 1 200 ? -39.624 -20.823 12.788 1.00 61.41 200 GLU A O 1
ATOM 1444 N N . GLY A 1 201 ? -40.516 -21.077 14.839 1.00 56.09 201 GLY A N 1
ATOM 1445 C CA . GLY A 1 201 ? -40.202 -22.505 14.993 1.00 56.09 201 GLY A CA 1
ATOM 1446 C C . GLY A 1 201 ? -39.976 -22.976 16.436 1.00 56.09 201 GLY A C 1
ATOM 1447 O O . GLY A 1 201 ? -39.921 -24.177 16.674 1.00 56.09 201 GLY A O 1
ATOM 1448 N N . ALA A 1 202 ? -39.873 -22.061 17.404 1.00 51.06 202 ALA A N 1
ATOM 1449 C CA . ALA A 1 202 ? -39.894 -22.388 18.830 1.00 51.06 202 ALA A CA 1
ATOM 1450 C C . ALA A 1 202 ? -41.292 -22.107 19.407 1.00 51.06 202 ALA A C 1
ATOM 1452 O O . ALA A 1 202 ? -41.504 -21.092 20.069 1.00 51.06 202 ALA A O 1
ATOM 1453 N N . ALA A 1 203 ? -42.246 -22.980 19.089 1.00 45.88 203 ALA A N 1
ATOM 1454 C CA . ALA A 1 203 ? -43.517 -23.116 19.795 1.00 45.88 203 ALA A CA 1
ATOM 1455 C C . ALA A 1 203 ? -43.624 -24.552 20.310 1.00 45.88 203 ALA A C 1
ATOM 1457 O O . ALA A 1 203 ? -43.230 -25.463 19.545 1.00 45.88 203 ALA A O 1
#

Secondary structure (DSSP, 8-state):
---SHHHHHHHHHHHHTT---EE--SSHHHHHHHHHTTPEE--HHHH-TTSEEEE-S--TTSB-HHHHHH-SEEEESS--TTSB-S--TT--EEEETTEEEEEEEE-TTSPEEEGGGSBHHHHSS--S-HHHHHHHHHHHHHHHHHHHHS---SS--PPPHHHHHHHHHHHHHHTTPPPP---HHHHHHTT--S-GGG-TT--

Radius of gyration: 23.15 Å; Cα contacts (8 Å, |Δi|>4): 275; chains: 1; bounding box: 70×44×58 Å

Nearest PDB structures (foldseek):
  3x2f-assembly1_A  TM=8.573E-01  e=1.245E-12  Thermotoga maritima MSB8
  7o5l-assembly1_A  TM=8.760E-01  e=1.969E-11  Synechocystis sp. PCC 6803 substr. Kazusa
  6uk3-assembly2_D  TM=8.298E-01  e=6.031E-12  Acanthamoeba castellanii str. Neff
  5v96-assembly1_A  TM=8.270E-01  e=4.941E-11  Naegleria fowleri
  5m66-assembly1_B  TM=8.343E-01  e=3.112E-10  Bradyrhizobium elkanii